Protein AF-A0A3Q3GC36-F1 (afdb_monomer_lite)

Structure (mmCIF, N/CA/C/O backbone):
data_AF-A0A3Q3GC36-F1
#
_entry.id   AF-A0A3Q3GC36-F1
#
loop_
_atom_site.group_PDB
_atom_site.id
_atom_site.type_symbol
_atom_site.label_atom_id
_atom_site.label_alt_id
_atom_site.label_comp_id
_atom_site.label_asym_id
_atom_site.label_entity_id
_atom_site.label_seq_id
_atom_site.pdbx_PDB_ins_code
_atom_site.Cartn_x
_atom_site.Cartn_y
_atom_site.Cartn_z
_atom_site.occupancy
_atom_site.B_iso_or_equiv
_atom_site.auth_seq_id
_atom_site.auth_comp_id
_atom_site.auth_asym_id
_atom_site.auth_atom_id
_atom_site.pdbx_PDB_model_num
ATOM 1 N N . LEU A 1 1 ? -4.308 23.472 -109.837 1.00 37.44 1 LEU A N 1
ATOM 2 C CA . LEU A 1 1 ? -2.863 23.519 -110.136 1.00 37.44 1 LEU A CA 1
ATOM 3 C C . LEU A 1 1 ? -2.136 23.449 -108.800 1.00 37.44 1 LEU A C 1
ATOM 5 O O . LEU A 1 1 ? -2.253 24.377 -108.019 1.00 37.44 1 LEU A O 1
ATOM 9 N N . SER A 1 2 ? -1.700 22.267 -108.377 1.00 37.84 2 SER A N 1
ATOM 10 C CA . SER A 1 2 ? -0.528 21.537 -108.904 1.00 37.84 2 SER A CA 1
ATOM 11 C C . SER A 1 2 ? 0.718 21.948 -108.121 1.00 37.84 2 SER A C 1
ATOM 13 O O . SER A 1 2 ? 1.203 23.057 -108.268 1.00 37.84 2 SER A O 1
ATOM 15 N N . THR A 1 3 ? 1.096 21.167 -107.106 1.00 50.41 3 THR A N 1
ATOM 16 C CA . THR A 1 3 ? 2.108 20.093 -107.223 1.00 50.41 3 THR A CA 1
ATOM 17 C C . THR A 1 3 ? 3.517 20.607 -107.523 1.00 50.41 3 THR A C 1
ATOM 19 O O . THR A 1 3 ? 4.055 20.249 -108.558 1.00 50.41 3 THR A O 1
ATOM 22 N N . THR A 1 4 ? 4.154 21.388 -106.643 1.00 54.38 4 THR A N 1
ATOM 23 C CA . THR A 1 4 ? 5.601 21.683 -106.783 1.00 54.38 4 THR A CA 1
ATOM 24 C C . THR A 1 4 ? 6.293 22.084 -105.469 1.00 54.38 4 THR A C 1
ATOM 26 O O . THR A 1 4 ? 7.070 23.028 -105.465 1.00 54.38 4 THR A O 1
ATOM 29 N N . LEU A 1 5 ? 6.051 21.412 -104.335 1.00 46.94 5 LEU A N 1
ATOM 30 C CA . LEU A 1 5 ? 6.841 21.668 -103.107 1.00 46.94 5 LEU A CA 1
ATOM 31 C C . LEU A 1 5 ? 7.232 20.400 -102.324 1.00 46.94 5 LEU A C 1
ATOM 33 O O . LEU A 1 5 ? 7.547 20.471 -101.144 1.00 46.94 5 LEU A O 1
ATOM 37 N N . SER A 1 6 ? 7.259 19.236 -102.983 1.00 53.94 6 SER A N 1
ATOM 38 C CA . SER A 1 6 ? 7.624 17.963 -102.336 1.00 53.94 6 SER A CA 1
ATOM 39 C C . SER A 1 6 ? 8.530 17.069 -103.196 1.00 53.94 6 SER A C 1
ATOM 41 O O . SER A 1 6 ? 8.431 15.849 -103.126 1.00 53.94 6 SER A O 1
ATOM 43 N N . LEU A 1 7 ? 9.393 17.667 -104.033 1.00 52.09 7 LEU A N 1
ATOM 44 C CA . LEU A 1 7 ? 10.271 16.935 -104.966 1.00 52.09 7 LEU A CA 1
ATOM 45 C C . LEU A 1 7 ? 11.742 17.395 -104.997 1.00 52.09 7 LEU A C 1
ATOM 47 O O . LEU A 1 7 ? 12.520 16.825 -105.747 1.00 52.09 7 LEU A O 1
ATOM 51 N N . THR A 1 8 ? 12.177 18.357 -104.178 1.00 53.78 8 THR A N 1
ATOM 52 C CA . THR A 1 8 ? 13.580 18.837 -104.200 1.00 53.78 8 THR A CA 1
ATOM 53 C C . THR A 1 8 ? 14.428 18.433 -102.992 1.00 53.78 8 THR A C 1
ATOM 55 O O . THR A 1 8 ? 15.612 18.750 -102.961 1.00 53.78 8 THR A O 1
ATOM 58 N N . VAL A 1 9 ? 13.885 17.672 -102.033 1.00 51.09 9 VAL A N 1
ATOM 59 C CA . VAL A 1 9 ? 14.655 17.169 -100.869 1.00 51.09 9 VAL A CA 1
ATOM 60 C C . VAL A 1 9 ? 14.880 15.646 -100.907 1.00 51.09 9 VAL A C 1
ATOM 62 O O . VAL A 1 9 ? 15.775 15.144 -100.239 1.00 51.09 9 VAL A O 1
ATOM 65 N N . PHE A 1 10 ? 14.182 14.907 -101.778 1.00 49.06 10 PHE A N 1
ATOM 66 C CA . PHE A 1 10 ? 14.373 13.456 -101.956 1.00 49.06 10 PHE A CA 1
ATOM 67 C C . PHE A 1 10 ? 15.436 13.067 -103.008 1.00 49.06 10 PHE A C 1
ATOM 69 O O . PHE A 1 10 ? 15.663 11.888 -103.229 1.00 49.06 10 PHE A O 1
ATOM 76 N N . ILE A 1 11 ? 16.146 14.022 -103.626 1.00 55.19 11 ILE A N 1
ATOM 77 C CA . ILE A 1 11 ? 17.138 13.749 -104.697 1.00 55.19 11 ILE A CA 1
ATOM 78 C C . ILE A 1 11 ? 18.593 13.720 -104.161 1.00 55.19 11 ILE A C 1
ATOM 80 O O . ILE A 1 11 ? 19.548 13.747 -104.925 1.00 55.19 11 ILE A O 1
ATOM 84 N N . ASN A 1 12 ? 18.804 13.638 -102.840 1.00 56.22 12 ASN A N 1
ATOM 85 C CA . ASN A 1 12 ? 20.154 13.543 -102.247 1.00 56.22 12 ASN A CA 1
ATOM 86 C C . ASN A 1 12 ? 20.404 12.291 -101.381 1.00 56.22 12 ASN A C 1
ATOM 88 O O . ASN A 1 12 ? 21.451 12.211 -100.744 1.00 56.22 12 ASN A O 1
ATOM 92 N N . LEU A 1 13 ? 19.505 11.295 -101.371 1.00 52.56 13 LEU A N 1
ATOM 93 C CA . LEU A 1 13 ? 19.680 10.078 -100.555 1.00 52.56 13 LEU A CA 1
ATOM 94 C C . LEU A 1 13 ? 19.697 8.743 -101.329 1.00 52.56 13 LEU A C 1
ATOM 96 O O . LEU A 1 13 ? 20.171 7.755 -100.778 1.00 52.56 13 LEU A O 1
ATOM 100 N N . ASP A 1 14 ? 19.293 8.702 -102.604 1.00 56.00 14 ASP A N 1
ATOM 101 C CA . ASP A 1 14 ? 19.251 7.450 -103.391 1.00 56.00 14 ASP A CA 1
ATOM 102 C C . ASP A 1 14 ? 20.527 7.156 -104.212 1.00 56.00 14 ASP A C 1
ATOM 104 O O . ASP A 1 14 ? 20.670 6.077 -104.782 1.00 56.00 14 ASP A O 1
ATOM 108 N N . LEU A 1 15 ? 21.510 8.066 -104.238 1.00 53.69 15 LEU A N 1
ATOM 109 C CA . LEU A 1 15 ? 22.805 7.863 -104.922 1.00 53.69 15 LEU A CA 1
ATOM 110 C C . LEU A 1 15 ? 23.940 7.384 -103.996 1.00 53.69 15 LEU A C 1
ATOM 112 O O . LEU A 1 15 ? 24.986 6.960 -104.483 1.00 53.69 15 LEU A O 1
ATOM 116 N N . VAL A 1 16 ? 23.742 7.393 -102.673 1.00 56.47 16 VAL A N 1
ATOM 117 C CA . VAL A 1 16 ? 24.742 6.907 -101.697 1.00 56.47 16 VAL A CA 1
ATOM 118 C C . VAL A 1 16 ? 24.510 5.433 -101.324 1.00 56.47 16 VAL A C 1
ATOM 120 O O . VAL A 1 16 ? 25.456 4.723 -100.992 1.00 56.47 16 VAL A O 1
ATOM 123 N N . LEU A 1 17 ? 23.281 4.924 -101.464 1.00 54.34 17 LEU A N 1
ATOM 124 C CA . LEU A 1 17 ? 22.935 3.532 -101.138 1.00 54.34 17 LEU A CA 1
ATOM 125 C C . LEU A 1 17 ? 23.269 2.517 -102.250 1.00 54.34 17 LEU A C 1
ATOM 127 O O . LEU A 1 17 ? 23.429 1.334 -101.959 1.00 54.34 17 LEU A O 1
ATOM 131 N N . ILE A 1 18 ? 23.475 2.947 -103.501 1.00 54.19 18 ILE A N 1
ATOM 132 C CA . ILE A 1 18 ? 23.837 2.038 -104.611 1.00 54.19 18 ILE A CA 1
ATOM 133 C C . ILE A 1 18 ? 25.363 1.780 -104.677 1.00 54.19 18 ILE A C 1
ATOM 135 O O . ILE A 1 18 ? 25.789 0.743 -105.181 1.00 54.19 18 ILE A O 1
ATOM 139 N N . SER A 1 19 ? 26.195 2.626 -104.054 1.00 51.12 19 SER A N 1
ATOM 140 C CA . SER A 1 19 ? 27.659 2.427 -103.971 1.00 51.12 19 SER A CA 1
ATOM 141 C C . SER A 1 19 ? 28.132 1.574 -102.779 1.00 51.12 19 SER A C 1
ATOM 143 O O . SER A 1 19 ? 29.310 1.237 -102.710 1.00 51.12 19 SER A O 1
ATOM 145 N N . LEU A 1 20 ? 27.245 1.180 -101.854 1.00 51.50 20 LEU A N 1
ATOM 146 C CA . LEU A 1 20 ? 27.588 0.321 -100.700 1.00 51.50 20 LEU A CA 1
ATOM 147 C C . LEU A 1 20 ? 27.026 -1.112 -100.800 1.00 51.50 20 LEU A C 1
ATOM 149 O O . LEU A 1 20 ? 27.507 -2.017 -100.114 1.00 51.50 20 LEU A O 1
ATOM 153 N N . HIS A 1 21 ? 26.079 -1.367 -101.708 1.00 47.22 21 HIS A N 1
ATOM 154 C CA . HIS A 1 21 ? 25.540 -2.712 -101.953 1.00 47.22 21 HIS A CA 1
ATOM 155 C C . HIS A 1 21 ? 26.233 -3.492 -103.085 1.00 47.22 21 HIS A C 1
ATOM 157 O O . HIS A 1 21 ? 25.957 -4.676 -103.250 1.00 47.22 21 HIS A O 1
ATOM 163 N N . LEU A 1 22 ? 27.199 -2.894 -103.798 1.00 51.00 22 LEU A N 1
ATOM 164 C CA . LEU A 1 22 ? 28.100 -3.629 -104.703 1.00 51.00 22 LEU A CA 1
ATOM 165 C C . LEU A 1 22 ? 29.447 -4.036 -104.072 1.00 51.00 22 LEU A C 1
ATOM 167 O O . LEU A 1 22 ? 30.222 -4.735 -104.720 1.00 51.00 22 LEU A O 1
ATOM 171 N N . TRP A 1 23 ? 29.713 -3.690 -102.804 1.00 46.44 23 TRP A N 1
ATOM 172 C CA . TRP A 1 23 ? 30.890 -4.188 -102.064 1.00 46.44 23 TRP A CA 1
ATOM 173 C C . TRP A 1 23 ? 30.565 -5.255 -101.004 1.00 46.44 23 TRP A C 1
ATOM 175 O O . TRP A 1 23 ? 31.468 -5.855 -100.430 1.00 46.44 23 TRP A O 1
ATOM 185 N N . SER A 1 24 ? 29.283 -5.558 -100.784 1.00 49.59 24 SER A N 1
ATOM 186 C CA . SER A 1 24 ? 28.791 -6.544 -99.806 1.00 49.59 24 SER A CA 1
ATOM 187 C C . SER A 1 24 ? 28.421 -7.900 -100.433 1.00 49.59 24 SER A C 1
ATOM 189 O O . SER A 1 24 ? 27.611 -8.641 -99.885 1.00 49.59 24 SER A O 1
ATOM 191 N N . GLY A 1 25 ? 29.021 -8.241 -101.580 1.00 54.34 25 GLY A N 1
ATOM 192 C CA . GLY A 1 25 ? 28.687 -9.450 -102.345 1.00 54.34 25 GLY A CA 1
ATOM 193 C C . GLY A 1 25 ? 29.844 -10.384 -102.710 1.00 54.34 25 GLY A C 1
ATOM 194 O O . GLY A 1 25 ? 29.579 -11.388 -103.361 1.00 54.34 25 GLY A O 1
ATOM 195 N N . LEU A 1 26 ? 31.103 -10.105 -102.331 1.00 53.12 26 LEU A N 1
ATOM 196 C CA . LEU A 1 26 ? 32.244 -10.905 -102.821 1.00 53.12 26 LEU A CA 1
ATOM 197 C C . LEU A 1 26 ? 33.299 -11.354 -101.796 1.00 53.12 26 LEU A C 1
ATOM 199 O O . LEU A 1 26 ? 34.247 -12.012 -102.205 1.00 53.12 26 LEU A O 1
ATOM 203 N N . TRP A 1 27 ? 33.150 -11.086 -100.493 1.00 39.22 27 TRP A N 1
ATOM 204 C CA . TRP A 1 27 ? 34.067 -11.597 -99.448 1.00 39.22 27 TRP A CA 1
ATOM 205 C C . TRP A 1 27 ? 33.382 -12.569 -98.470 1.00 39.22 27 TRP A C 1
ATOM 207 O O . TRP A 1 27 ? 33.716 -12.640 -97.292 1.00 39.22 27 TRP A O 1
ATOM 217 N N . SER A 1 28 ? 32.424 -13.357 -98.967 1.00 49.78 28 SER A N 1
ATOM 218 C CA . SER A 1 28 ? 31.996 -14.598 -98.311 1.00 49.78 28 SER A CA 1
ATOM 219 C C . SER A 1 28 ? 32.792 -15.764 -98.898 1.00 49.78 28 SER A C 1
ATOM 221 O O . SER A 1 28 ? 32.383 -16.345 -99.898 1.00 49.78 28 SER A O 1
ATOM 223 N N . ALA A 1 29 ? 33.969 -16.023 -98.319 1.00 49.94 29 ALA A N 1
ATOM 224 C CA . ALA A 1 29 ? 34.687 -17.307 -98.248 1.00 49.94 29 ALA A CA 1
ATOM 225 C C . ALA A 1 29 ? 36.196 -17.046 -98.118 1.00 49.94 29 ALA A C 1
ATOM 227 O O . ALA A 1 29 ? 36.764 -16.347 -98.954 1.00 49.94 29 ALA A O 1
ATOM 228 N N . ARG A 1 30 ? 36.842 -17.714 -97.147 1.00 51.91 30 ARG A N 1
ATOM 229 C CA . ARG A 1 30 ? 38.231 -17.541 -96.650 1.00 51.91 30 ARG A CA 1
ATOM 230 C C . ARG A 1 30 ? 38.264 -16.421 -95.602 1.00 51.91 30 ARG A C 1
ATOM 232 O O . ARG A 1 30 ? 38.287 -15.257 -95.951 1.00 51.91 30 ARG A O 1
ATOM 239 N N . VAL A 1 31 ? 38.144 -16.688 -94.304 1.00 45.44 31 VAL A N 1
ATOM 240 C CA . VAL A 1 31 ? 39.065 -17.486 -93.486 1.00 45.44 31 VAL A CA 1
ATOM 241 C C . VAL A 1 31 ? 38.271 -18.136 -92.345 1.00 45.44 31 VAL A C 1
ATOM 243 O O . VAL A 1 31 ? 37.857 -17.469 -91.406 1.00 45.44 31 VAL A O 1
ATOM 246 N N . ALA A 1 32 ? 38.041 -19.444 -92.436 1.00 49.69 32 ALA A N 1
ATOM 247 C CA . ALA A 1 32 ? 37.621 -20.275 -91.314 1.00 49.69 32 ALA A CA 1
ATOM 248 C C . ALA A 1 32 ? 38.736 -21.297 -91.085 1.00 49.69 32 ALA A C 1
ATOM 250 O O . ALA A 1 32 ? 38.696 -22.370 -91.677 1.00 49.69 32 ALA A O 1
ATOM 251 N N . ALA A 1 33 ? 39.769 -20.904 -90.336 1.00 54.06 33 ALA A N 1
ATOM 252 C CA . ALA A 1 33 ? 40.739 -21.781 -89.673 1.00 54.06 33 ALA A CA 1
ATOM 253 C C . ALA A 1 33 ? 41.852 -20.925 -89.049 1.00 54.06 33 ALA A C 1
ATOM 255 O O . ALA A 1 33 ? 42.842 -20.640 -89.705 1.00 54.06 33 ALA A O 1
ATOM 256 N N . GLU A 1 34 ? 41.676 -20.531 -87.792 1.00 45.19 34 GLU A N 1
ATOM 257 C CA . GLU A 1 34 ? 42.763 -20.315 -86.822 1.00 45.19 34 GLU A CA 1
ATOM 258 C C . GLU A 1 34 ? 42.088 -20.268 -85.446 1.00 45.19 34 GLU A C 1
ATOM 260 O O . GLU A 1 34 ? 41.417 -19.316 -85.072 1.00 45.19 34 GLU A O 1
ATOM 265 N N . TYR A 1 35 ? 41.852 -21.453 -84.888 1.00 43.06 35 TYR A N 1
ATOM 266 C CA . TYR A 1 35 ? 42.665 -21.998 -83.800 1.00 43.06 35 TYR A CA 1
ATOM 267 C C . TYR A 1 35 ? 42.575 -21.142 -82.530 1.00 43.06 35 TYR A C 1
ATOM 269 O O . TYR A 1 35 ? 43.401 -20.290 -82.222 1.00 43.06 35 TYR A O 1
ATOM 277 N N . SER A 1 36 ? 41.506 -21.443 -81.797 1.00 53.25 36 SER A N 1
ATOM 278 C CA . SER A 1 36 ? 41.414 -21.427 -80.344 1.00 53.25 36 SER A CA 1
ATOM 279 C C . SER A 1 36 ? 42.754 -21.717 -79.655 1.00 53.25 36 SER A C 1
ATOM 281 O O . SER A 1 36 ? 43.144 -22.874 -79.599 1.00 53.25 36 SER A O 1
ATOM 283 N N . THR A 1 37 ? 43.378 -20.699 -79.059 1.00 52.16 37 THR A N 1
ATOM 284 C CA . THR A 1 37 ? 44.093 -20.781 -77.768 1.00 52.16 37 THR A CA 1
ATOM 285 C C . THR A 1 37 ? 44.376 -19.372 -77.246 1.00 52.16 37 THR A C 1
ATOM 287 O O . THR A 1 37 ? 45.490 -18.869 -77.353 1.00 52.16 37 THR A O 1
ATOM 290 N N . LEU A 1 38 ? 43.379 -18.736 -76.647 1.00 49.38 38 LEU A N 1
ATOM 291 C CA . LEU A 1 38 ? 43.616 -17.808 -75.546 1.00 49.38 38 LEU A CA 1
ATOM 292 C C . LEU A 1 38 ? 42.602 -18.208 -74.484 1.00 49.38 38 LEU A C 1
ATOM 294 O O . LEU A 1 38 ? 41.417 -17.925 -74.612 1.00 49.38 38 LEU A O 1
ATOM 298 N N . SER A 1 39 ? 43.073 -18.975 -73.503 1.00 52.31 39 SER A N 1
ATOM 299 C CA . SER A 1 39 ? 42.363 -19.181 -72.249 1.00 52.31 39 SER A CA 1
ATOM 300 C C . SER A 1 39 ? 42.012 -17.803 -71.705 1.00 52.31 39 SER A C 1
ATOM 302 O O . SER A 1 39 ? 42.918 -17.043 -71.345 1.00 52.31 39 SER A O 1
ATOM 304 N N . GLU A 1 40 ? 40.723 -17.466 -71.703 1.00 54.69 40 GLU A N 1
ATOM 305 C CA . GLU A 1 40 ? 40.226 -16.365 -70.891 1.00 54.69 40 GLU A CA 1
ATOM 306 C C . GLU A 1 40 ? 40.786 -16.593 -69.482 1.00 54.69 40 GLU A C 1
ATOM 308 O O . GLU A 1 40 ? 40.658 -17.706 -68.962 1.00 54.69 40 GLU A O 1
ATOM 313 N N . PRO A 1 41 ? 41.500 -15.629 -68.874 1.00 57.34 41 PRO A N 1
ATOM 314 C CA . PRO A 1 41 ? 41.736 -15.740 -67.451 1.00 57.34 41 PRO A CA 1
ATOM 315 C C . PRO A 1 41 ? 40.341 -15.749 -66.842 1.00 57.34 41 PRO A C 1
ATOM 317 O O . PRO A 1 41 ? 39.576 -14.820 -67.105 1.00 57.34 41 PRO A O 1
ATOM 320 N N . ASP A 1 42 ? 39.999 -16.812 -66.116 1.00 53.94 42 ASP A N 1
ATOM 321 C CA . ASP A 1 42 ? 38.786 -16.886 -65.316 1.00 53.94 42 ASP A CA 1
ATOM 322 C C . ASP A 1 42 ? 38.714 -15.598 -64.489 1.00 53.94 42 ASP A C 1
ATOM 324 O O . ASP A 1 42 ? 39.380 -15.446 -63.463 1.00 53.94 42 ASP A O 1
ATOM 328 N N . TYR A 1 43 ? 37.966 -14.610 -64.986 1.00 56.50 43 TYR A N 1
ATOM 329 C CA . TYR A 1 43 ? 37.637 -13.414 -64.238 1.00 56.50 43 TYR A CA 1
ATOM 330 C C . TYR A 1 43 ? 36.566 -13.875 -63.271 1.00 56.50 43 TYR A C 1
ATOM 332 O O . TYR A 1 43 ? 35.364 -13.744 -63.506 1.00 56.50 43 TYR A O 1
ATOM 340 N N . GLU A 1 44 ? 37.036 -14.529 -62.215 1.00 63.09 44 GLU A N 1
ATOM 341 C CA . GLU A 1 44 ? 36.264 -14.859 -61.044 1.00 63.09 44 GLU A CA 1
ATOM 342 C C . GLU A 1 44 ? 35.737 -13.521 -60.528 1.00 63.09 44 GLU A C 1
ATOM 344 O O . GLU A 1 44 ? 36.454 -12.735 -59.900 1.00 63.09 44 GLU A O 1
ATOM 349 N N . PHE A 1 45 ? 34.492 -13.210 -60.903 1.00 57.75 45 PHE A N 1
ATOM 350 C CA . PHE A 1 45 ? 33.707 -12.160 -60.282 1.00 57.75 45 PHE A CA 1
ATOM 351 C C . PHE A 1 45 ? 33.667 -12.532 -58.811 1.00 57.75 45 PHE A C 1
ATOM 353 O O . PHE A 1 45 ? 32.846 -13.336 -58.379 1.00 57.75 45 PHE A O 1
ATOM 360 N N . SER A 1 46 ? 34.620 -12.001 -58.052 1.00 60.19 46 SER A N 1
ATOM 361 C CA . SER A 1 46 ? 34.665 -12.186 -56.617 1.00 60.19 46 SER A CA 1
ATOM 362 C C . SER A 1 46 ? 33.308 -11.718 -56.125 1.00 60.19 46 SER A C 1
ATOM 364 O O . SER A 1 46 ? 32.900 -10.603 -56.452 1.00 60.19 46 SER A O 1
ATOM 366 N N . ASP A 1 47 ? 32.591 -12.591 -55.419 1.00 59.03 47 ASP A N 1
ATOM 367 C CA . ASP A 1 47 ? 31.271 -12.319 -54.868 1.00 59.03 47 ASP A CA 1
ATOM 368 C C . ASP A 1 47 ? 31.300 -11.002 -54.069 1.00 59.03 47 ASP A C 1
ATOM 370 O O . ASP A 1 47 ? 31.541 -10.966 -52.863 1.00 59.03 47 ASP A O 1
ATOM 374 N N . TYR A 1 48 ? 31.025 -9.878 -54.740 1.00 54.72 48 TYR A N 1
ATOM 375 C CA . TYR A 1 48 ? 30.775 -8.575 -54.113 1.00 54.72 48 TYR A CA 1
ATOM 376 C C . TYR A 1 48 ? 29.472 -8.614 -53.297 1.00 54.72 48 TYR A C 1
ATOM 378 O O . TYR A 1 48 ? 29.145 -7.693 -52.547 1.00 54.72 48 TYR A O 1
ATOM 386 N N . ARG A 1 49 ? 28.728 -9.718 -53.409 1.00 60.94 49 ARG A N 1
ATOM 387 C CA . ARG A 1 49 ? 27.569 -10.071 -52.609 1.00 60.94 49 ARG A CA 1
ATOM 388 C C . ARG A 1 49 ? 28.025 -10.610 -51.246 1.00 60.94 49 ARG A C 1
ATOM 390 O O . ARG A 1 49 ? 28.108 -11.813 -51.046 1.00 60.94 49 ARG A O 1
ATOM 397 N N . GLY A 1 50 ? 28.236 -9.713 -50.278 1.00 64.19 50 GLY A N 1
ATOM 398 C CA . GLY A 1 50 ? 28.007 -10.072 -48.868 1.00 64.19 50 GLY A CA 1
ATOM 399 C C . GLY A 1 50 ? 29.151 -9.911 -47.866 1.00 64.19 50 GLY A C 1
ATOM 400 O O . GLY A 1 50 ? 29.106 -10.550 -46.823 1.00 64.19 50 GLY A O 1
ATOM 401 N N . LYS A 1 51 ? 30.140 -9.041 -48.100 1.00 75.62 51 LYS A N 1
ATOM 402 C CA . LYS A 1 51 ? 31.196 -8.744 -47.103 1.00 75.62 51 LYS A CA 1
ATOM 403 C C . LYS A 1 51 ? 30.888 -7.535 -46.213 1.00 75.62 51 LYS A C 1
ATOM 405 O O . LYS A 1 51 ? 31.778 -6.774 -45.850 1.00 75.62 51 LYS A O 1
ATOM 410 N N . TRP A 1 52 ? 29.618 -7.330 -45.903 1.00 85.06 52 TRP A N 1
ATOM 411 C CA . TRP A 1 52 ? 29.133 -6.157 -45.188 1.00 85.06 52 TRP A CA 1
ATOM 412 C C . TRP A 1 52 ? 27.799 -6.468 -44.516 1.00 85.06 52 TRP A C 1
ATOM 414 O O . TRP A 1 52 ? 27.043 -7.329 -44.974 1.00 85.06 52 TRP A O 1
ATOM 424 N N . CYS A 1 53 ? 27.518 -5.777 -43.421 1.00 91.25 53 CYS A N 1
ATOM 425 C CA . CYS A 1 53 ? 26.241 -5.869 -42.730 1.00 91.25 53 CYS A CA 1
ATOM 426 C C . CYS A 1 53 ? 25.436 -4.600 -42.997 1.00 91.25 53 CYS A C 1
ATOM 428 O O . CYS A 1 53 ? 26.005 -3.564 -43.329 1.00 91.25 53 CYS A O 1
ATOM 430 N N . MET A 1 54 ? 24.116 -4.680 -42.866 1.00 92.31 54 MET A N 1
ATOM 431 C CA . MET A 1 54 ? 23.226 -3.539 -43.058 1.00 92.31 54 MET A CA 1
ATOM 432 C C . MET A 1 54 ? 22.307 -3.384 -41.842 1.00 92.31 54 MET A C 1
ATOM 434 O O . MET A 1 54 ? 21.916 -4.394 -41.245 1.00 92.31 54 MET A O 1
ATOM 438 N N . ASP A 1 55 ? 22.014 -2.146 -41.439 1.00 90.62 55 ASP A N 1
ATOM 439 C CA . ASP A 1 55 ? 21.030 -1.843 -40.388 1.00 90.62 55 ASP A CA 1
ATOM 440 C C . ASP A 1 55 ? 19.608 -1.637 -40.950 1.00 90.62 55 ASP A C 1
ATOM 442 O O . ASP A 1 55 ? 19.370 -1.746 -42.155 1.00 90.62 55 ASP A O 1
ATOM 446 N N . ASP A 1 56 ? 18.642 -1.361 -40.071 1.00 92.38 56 ASP A N 1
ATOM 447 C CA . ASP A 1 56 ? 17.242 -1.107 -40.433 1.00 92.38 56 ASP A CA 1
ATOM 448 C C . ASP A 1 56 ? 17.018 0.182 -41.242 1.00 92.38 56 ASP A C 1
ATOM 450 O O . ASP A 1 56 ? 15.981 0.321 -41.895 1.00 92.38 56 ASP A O 1
ATOM 454 N N . HIS A 1 57 ? 17.986 1.099 -41.252 1.00 92.75 57 HIS A N 1
ATOM 455 C CA . HIS A 1 57 ? 17.965 2.318 -42.058 1.00 92.75 57 HIS A CA 1
ATOM 456 C C . HIS A 1 57 ? 18.694 2.160 -43.403 1.00 92.75 57 HIS A C 1
ATOM 458 O O . HIS A 1 57 ? 18.719 3.102 -44.196 1.00 92.75 57 HIS A O 1
ATOM 464 N N . GLY A 1 58 ? 19.271 0.986 -43.681 1.00 90.12 58 GLY A N 1
ATOM 465 C CA . GLY A 1 58 ? 20.030 0.717 -44.901 1.00 90.12 58 GLY A CA 1
ATOM 466 C C . GLY A 1 58 ? 21.487 1.186 -44.849 1.00 90.12 58 GLY A C 1
ATOM 467 O O . GLY A 1 58 ? 22.160 1.202 -45.882 1.00 90.12 58 GLY A O 1
ATOM 468 N N . PHE A 1 59 ? 21.990 1.577 -43.676 1.00 92.69 59 PHE A N 1
ATOM 469 C CA . PHE A 1 59 ? 23.392 1.929 -43.493 1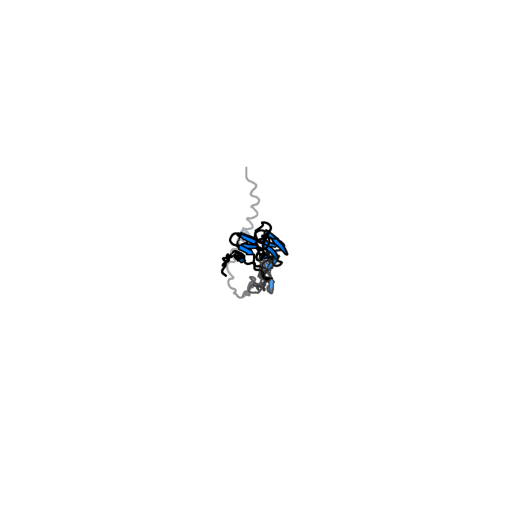.00 92.69 59 PHE A CA 1
ATOM 470 C C . PHE A 1 59 ? 24.263 0.681 -43.586 1.00 92.69 59 PHE A C 1
ATOM 472 O O . PHE A 1 59 ? 23.881 -0.392 -43.128 1.00 92.69 59 PHE A O 1
ATOM 479 N N . VAL A 1 60 ? 25.441 0.839 -44.178 1.00 92.50 60 VAL A N 1
ATOM 480 C CA . VAL A 1 60 ? 26.390 -0.235 -44.461 1.00 92.50 60 VAL A CA 1
ATOM 481 C C . VAL A 1 60 ? 27.486 -0.258 -43.400 1.00 92.50 60 VAL A C 1
ATOM 483 O O . VAL A 1 60 ? 28.120 0.761 -43.142 1.00 92.50 60 VAL A O 1
ATOM 486 N N . ILE A 1 61 ? 27.744 -1.437 -42.840 1.00 94.25 61 ILE A N 1
ATOM 487 C CA . ILE A 1 61 ? 28.701 -1.681 -41.760 1.00 94.25 61 ILE A CA 1
ATOM 488 C C . ILE A 1 61 ? 29.805 -2.613 -42.256 1.00 94.25 61 ILE A C 1
ATOM 490 O O . ILE A 1 61 ? 29.525 -3.677 -42.825 1.00 94.25 61 ILE A O 1
ATOM 494 N N . ASN A 1 62 ? 31.059 -2.229 -42.015 1.00 93.44 62 ASN A N 1
ATOM 495 C CA . ASN A 1 62 ? 32.216 -3.012 -42.441 1.00 93.44 62 ASN A CA 1
ATOM 496 C C . ASN A 1 62 ? 32.461 -4.208 -41.514 1.00 93.44 62 ASN A C 1
ATOM 498 O O . ASN A 1 62 ? 32.113 -4.207 -40.331 1.00 93.44 62 ASN A O 1
ATOM 502 N N . ILE A 1 63 ? 33.116 -5.243 -42.043 1.00 92.12 63 ILE A N 1
ATOM 503 C CA . ILE A 1 63 ? 33.530 -6.403 -41.246 1.00 92.12 63 ILE A CA 1
ATOM 504 C C . ILE A 1 63 ? 34.459 -5.955 -40.108 1.00 92.12 63 ILE A C 1
ATOM 506 O O . ILE A 1 63 ? 35.407 -5.204 -40.318 1.00 92.12 63 ILE A O 1
ATOM 510 N N . GLY A 1 64 ? 34.200 -6.464 -38.905 1.00 91.00 64 GLY A N 1
ATOM 511 C CA . GLY A 1 64 ? 34.922 -6.138 -37.676 1.00 91.00 64 GLY A CA 1
ATOM 512 C C . GLY A 1 64 ? 34.288 -5.006 -36.864 1.00 91.00 64 GLY A C 1
ATOM 513 O O . GLY A 1 64 ? 34.600 -4.874 -35.681 1.00 91.00 64 GLY A O 1
ATOM 514 N N . GLU A 1 65 ? 33.369 -4.230 -37.443 1.00 94.25 65 GLU A N 1
ATOM 515 C CA . GLU A 1 65 ? 32.691 -3.142 -36.736 1.00 94.25 65 GLU A CA 1
ATOM 516 C C . GLU A 1 65 ? 31.558 -3.660 -35.840 1.00 94.25 65 GLU A C 1
ATOM 518 O O . GLU A 1 65 ? 30.866 -4.635 -36.156 1.00 94.25 65 GLU A O 1
ATOM 523 N N . VAL A 1 66 ? 31.364 -2.978 -34.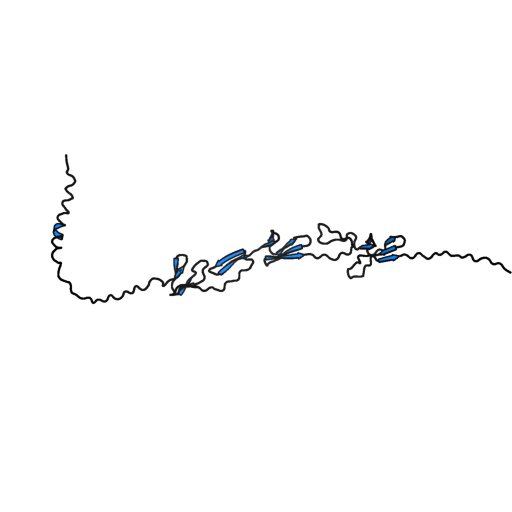707 1.00 94.12 66 VAL A N 1
ATOM 524 C CA . VAL A 1 66 ? 30.230 -3.202 -33.806 1.00 94.12 66 VAL A CA 1
ATOM 525 C C . VAL A 1 66 ? 29.162 -2.160 -34.092 1.00 94.12 66 VAL A C 1
ATOM 527 O O . VAL A 1 66 ? 29.431 -0.962 -34.037 1.00 94.12 66 VAL A O 1
ATOM 530 N N . TYR A 1 67 ? 27.942 -2.616 -34.343 1.00 93.44 67 TYR A N 1
ATOM 531 C CA . TYR A 1 67 ? 26.815 -1.757 -34.676 1.00 93.44 67 TYR A CA 1
ATOM 532 C C . TYR A 1 67 ? 25.528 -2.217 -33.989 1.00 93.44 67 TYR A C 1
ATOM 534 O O . TYR A 1 67 ? 25.448 -3.319 -33.440 1.00 93.44 67 TYR A O 1
ATOM 542 N N . TYR A 1 68 ? 24.514 -1.354 -34.010 1.00 93.44 68 TYR A N 1
ATOM 543 C CA . TYR A 1 68 ? 23.175 -1.663 -33.521 1.00 93.44 68 TYR A CA 1
ATOM 544 C C . TYR A 1 68 ? 22.233 -1.736 -34.722 1.00 93.44 68 TYR A C 1
ATOM 546 O O . TYR A 1 68 ? 21.984 -0.702 -35.334 1.00 93.44 68 TYR A O 1
ATOM 554 N N . PRO A 1 69 ? 21.690 -2.916 -35.065 1.00 92.06 69 PRO A N 1
ATOM 555 C CA . PRO A 1 69 ? 20.894 -3.089 -36.279 1.00 92.06 69 PRO A CA 1
ATOM 556 C C . PRO A 1 69 ? 19.533 -2.388 -36.218 1.00 92.06 69 PRO A C 1
ATOM 558 O O . PRO A 1 69 ? 18.869 -2.279 -37.236 1.00 92.06 69 PRO A O 1
ATOM 561 N N . SER A 1 70 ? 19.095 -1.972 -35.027 1.00 90.50 70 SER A N 1
ATOM 562 C CA . SER A 1 70 ? 17.891 -1.172 -34.818 1.00 90.50 70 SER A CA 1
ATOM 563 C C . SER A 1 70 ? 17.970 -0.448 -33.475 1.00 90.50 70 SER A C 1
ATOM 565 O O . SER A 1 70 ? 18.769 -0.813 -32.605 1.00 90.50 70 SER A O 1
ATOM 567 N N . ARG A 1 71 ? 17.072 0.514 -33.232 1.00 87.19 71 ARG A N 1
ATOM 568 C CA . ARG A 1 71 ? 16.909 1.196 -31.929 1.00 87.19 71 ARG A CA 1
ATOM 569 C C . ARG A 1 71 ? 16.724 0.238 -30.748 1.00 87.19 71 ARG A C 1
ATOM 571 O O . ARG A 1 71 ? 17.104 0.580 -29.629 1.00 87.19 71 ARG A O 1
ATOM 578 N N . MET A 1 72 ? 16.135 -0.932 -31.001 1.00 89.69 72 MET A N 1
ATOM 579 C CA . MET A 1 72 ? 15.920 -2.004 -30.019 1.00 89.69 72 MET A CA 1
ATOM 580 C C . MET A 1 72 ? 16.852 -3.213 -30.231 1.00 89.69 72 MET A C 1
ATOM 582 O O . MET A 1 72 ? 16.720 -4.229 -29.550 1.00 89.69 72 MET A O 1
ATOM 586 N N . GLY A 1 73 ? 17.785 -3.127 -31.182 1.00 91.81 73 GLY A N 1
ATOM 587 C CA . GLY A 1 73 ? 18.711 -4.202 -31.534 1.00 91.81 73 GLY A CA 1
ATOM 588 C C . GLY A 1 73 ? 19.846 -4.352 -30.522 1.00 91.81 73 GLY A C 1
ATOM 589 O O . GLY A 1 73 ? 20.255 -3.386 -29.883 1.00 91.81 73 GLY A O 1
ATOM 590 N N . CYS A 1 74 ? 20.359 -5.573 -30.355 1.00 93.56 74 CYS A N 1
ATOM 591 C CA . CYS A 1 74 ? 21.560 -5.807 -29.548 1.00 93.56 74 CYS A CA 1
ATOM 592 C C . CYS A 1 74 ? 22.815 -5.335 -30.287 1.00 93.56 74 CYS A C 1
ATOM 594 O O . CYS A 1 74 ? 22.775 -5.223 -31.510 1.00 93.56 74 CYS A O 1
ATOM 596 N N . PRO A 1 75 ? 23.928 -5.076 -29.577 1.00 94.31 75 PRO A N 1
ATOM 597 C CA . PRO A 1 75 ? 25.196 -4.837 -30.248 1.00 94.31 75 PRO A CA 1
ATOM 598 C C . PRO A 1 75 ? 25.594 -6.093 -31.030 1.00 94.31 75 PRO A C 1
ATOM 600 O O . PRO A 1 75 ? 25.620 -7.203 -30.483 1.00 94.31 75 PRO A O 1
ATOM 603 N N . CYS A 1 76 ? 25.885 -5.909 -32.310 1.00 94.38 76 CYS A N 1
ATOM 604 C CA . CYS A 1 76 ? 26.305 -6.968 -33.211 1.00 94.38 76 CYS A CA 1
ATOM 605 C C . CYS A 1 76 ? 27.659 -6.624 -33.810 1.00 94.38 76 CYS A C 1
ATOM 607 O O . CYS A 1 76 ? 27.892 -5.482 -34.195 1.00 94.38 76 CYS A O 1
ATOM 609 N N . THR A 1 77 ? 28.536 -7.615 -33.916 1.00 95.50 77 THR A N 1
ATOM 610 C CA . THR A 1 77 ? 29.784 -7.495 -34.669 1.00 95.50 77 THR A CA 1
ATOM 611 C C . THR A 1 77 ? 29.543 -8.002 -36.080 1.00 95.50 77 THR A C 1
ATOM 613 O O . THR A 1 77 ? 29.074 -9.130 -36.254 1.00 95.50 77 THR A O 1
ATOM 616 N N . CYS A 1 78 ? 29.855 -7.199 -37.093 1.00 94.75 78 CYS A N 1
ATOM 617 C CA . CYS A 1 78 ? 29.763 -7.666 -38.468 1.00 94.75 78 CYS A CA 1
ATOM 618 C C . CYS A 1 78 ? 30.909 -8.636 -38.773 1.00 94.75 78 CYS A C 1
ATOM 620 O O . CYS A 1 78 ? 32.080 -8.282 -38.652 1.00 94.75 78 CYS A O 1
ATOM 622 N N . THR A 1 79 ? 30.589 -9.869 -39.160 1.00 92.38 79 THR A N 1
ATOM 623 C CA . THR A 1 79 ? 31.579 -10.872 -39.570 1.00 92.38 79 THR A CA 1
ATOM 624 C C . THR A 1 79 ? 31.410 -11.214 -41.044 1.00 92.38 79 THR A C 1
ATOM 626 O O . THR A 1 79 ? 30.392 -10.891 -41.652 1.00 92.38 79 THR A O 1
ATOM 629 N N . VAL A 1 80 ? 32.381 -11.928 -41.613 1.00 89.06 80 VAL A N 1
ATOM 630 C CA . VAL A 1 80 ? 32.294 -12.454 -42.988 1.00 89.06 80 VAL A CA 1
ATOM 631 C C . VAL A 1 80 ? 31.071 -13.349 -43.224 1.00 89.06 80 VAL A C 1
ATOM 633 O O . VAL A 1 80 ? 30.617 -13.461 -44.353 1.00 89.06 80 VAL A O 1
ATOM 636 N N . ASN A 1 81 ? 30.523 -13.955 -42.164 1.00 88.62 81 ASN A N 1
ATOM 637 C CA . ASN A 1 81 ? 29.353 -14.835 -42.221 1.00 88.62 81 ASN A CA 1
ATOM 638 C C . ASN A 1 81 ? 28.042 -14.106 -41.861 1.00 88.62 81 ASN A C 1
ATOM 640 O O . ASN A 1 81 ? 26.996 -14.744 -41.762 1.00 88.62 81 ASN A O 1
ATOM 644 N N . GLY A 1 82 ? 28.095 -12.790 -41.623 1.00 88.38 82 GLY A N 1
ATOM 645 C CA . GLY A 1 82 ? 26.963 -11.971 -41.187 1.00 88.38 82 GLY A CA 1
ATOM 646 C C . GLY A 1 82 ? 27.109 -11.406 -39.765 1.00 88.38 82 GLY A C 1
ATOM 647 O O . GLY A 1 82 ? 28.170 -11.526 -39.138 1.00 88.38 82 GLY A O 1
ATOM 648 N N . PRO A 1 83 ? 26.063 -10.746 -39.239 1.00 92.81 83 PRO A N 1
ATOM 649 C CA . PRO A 1 83 ? 26.111 -10.101 -37.933 1.00 92.81 83 PRO A CA 1
ATOM 650 C C . PRO A 1 83 ? 26.029 -11.113 -36.788 1.00 92.81 83 PRO A C 1
ATOM 652 O O . PRO A 1 83 ? 25.085 -11.894 -36.684 1.00 92.81 83 PRO A O 1
ATOM 655 N N . VAL A 1 84 ? 26.996 -11.053 -35.875 1.00 94.62 84 VAL A N 1
ATOM 656 C CA . VAL A 1 84 ? 27.012 -11.849 -34.644 1.00 94.62 84 VAL A CA 1
ATOM 657 C C . VAL A 1 84 ? 26.605 -10.955 -33.482 1.00 94.62 84 VAL A C 1
ATOM 659 O O . VAL A 1 84 ? 27.376 -10.111 -33.027 1.00 94.62 84 VAL A O 1
ATOM 662 N N . CYS A 1 85 ? 25.372 -11.124 -33.012 1.00 94.19 85 CYS A N 1
ATOM 663 C CA . CYS A 1 85 ? 24.795 -10.307 -31.950 1.00 94.19 85 CYS A CA 1
ATOM 664 C C . CYS A 1 85 ? 24.987 -10.952 -30.582 1.00 94.19 85 CYS A C 1
ATOM 666 O O . CYS A 1 85 ? 24.632 -12.114 -30.373 1.00 94.19 85 CYS A O 1
ATOM 668 N N . VAL A 1 86 ? 25.481 -10.175 -29.621 1.00 92.19 86 VAL A N 1
ATOM 669 C CA . VAL A 1 86 ? 25.625 -10.628 -28.236 1.00 92.19 86 VAL A CA 1
ATOM 670 C C . VAL A 1 86 ? 24.656 -9.845 -27.371 1.00 92.19 86 VAL A C 1
ATOM 672 O O . VAL A 1 86 ? 24.668 -8.616 -27.355 1.00 92.19 86 VAL A O 1
ATOM 675 N N . ARG A 1 87 ? 23.808 -10.554 -26.621 1.00 91.50 87 ARG A N 1
ATOM 676 C CA . ARG A 1 87 ? 22.923 -9.915 -25.648 1.00 91.50 87 ARG A CA 1
ATOM 677 C C . ARG A 1 87 ? 23.713 -9.601 -24.372 1.00 91.50 87 ARG A C 1
ATOM 679 O O . ARG A 1 87 ? 24.094 -10.542 -23.670 1.00 91.50 87 ARG A O 1
ATOM 686 N N . PRO A 1 88 ? 23.945 -8.320 -24.037 1.00 91.38 88 PRO A N 1
ATOM 687 C CA . PRO A 1 88 ? 24.591 -7.962 -22.785 1.00 91.38 88 PRO A CA 1
ATOM 688 C C . PRO A 1 88 ? 23.688 -8.311 -21.594 1.00 91.38 88 PRO A C 1
ATOM 690 O O . PRO A 1 88 ? 22.478 -8.513 -21.729 1.00 91.38 88 PRO A O 1
ATOM 693 N N . LYS A 1 89 ? 24.272 -8.365 -20.394 1.00 92.44 89 LYS A N 1
ATOM 694 C CA . LYS A 1 89 ? 23.500 -8.518 -19.155 1.00 92.44 89 LYS A CA 1
ATOM 695 C C . LYS A 1 89 ? 22.667 -7.255 -18.930 1.00 92.44 89 LYS A C 1
ATOM 697 O O . LYS A 1 89 ? 23.208 -6.219 -18.554 1.00 92.44 89 LYS A O 1
ATOM 702 N N . CYS A 1 90 ? 21.363 -7.339 -19.176 1.00 92.19 90 CYS A N 1
ATOM 703 C CA . CYS A 1 90 ? 20.474 -6.195 -19.007 1.00 92.19 90 CYS A CA 1
ATOM 704 C C . CYS A 1 90 ? 20.221 -5.868 -17.525 1.00 92.19 90 CYS A C 1
ATOM 706 O O . CYS A 1 90 ? 20.185 -6.778 -16.687 1.00 92.19 90 CYS A O 1
ATOM 708 N N . PRO A 1 91 ? 20.012 -4.580 -17.193 1.00 92.31 91 PRO A N 1
ATOM 709 C CA . PRO A 1 91 ? 19.664 -4.171 -15.842 1.00 92.31 91 PRO A CA 1
ATOM 710 C C . PRO A 1 91 ? 18.267 -4.678 -15.467 1.00 92.31 91 PRO A C 1
ATOM 712 O O . PRO A 1 91 ? 17.370 -4.773 -16.308 1.00 92.31 91 PRO A O 1
ATOM 715 N N . ARG A 1 92 ? 18.060 -4.973 -14.180 1.00 92.44 92 ARG A N 1
ATOM 716 C CA . ARG A 1 92 ? 16.714 -5.230 -13.659 1.00 92.44 92 ARG A CA 1
ATOM 717 C C . ARG A 1 92 ? 15.953 -3.913 -13.538 1.00 92.44 92 ARG A C 1
ATOM 719 O O . ARG A 1 92 ? 16.445 -2.963 -12.936 1.00 92.44 92 ARG A O 1
ATOM 726 N N . ILE A 1 93 ? 14.744 -3.876 -14.089 1.00 91.44 93 ILE A N 1
ATOM 727 C CA . ILE A 1 93 ? 13.848 -2.725 -13.975 1.00 91.44 93 ILE A CA 1
ATOM 728 C C . ILE A 1 93 ? 13.151 -2.763 -12.617 1.00 91.44 93 ILE A C 1
ATOM 730 O O . ILE A 1 93 ? 12.636 -3.800 -12.202 1.00 91.44 93 ILE A O 1
ATOM 734 N N . HIS A 1 94 ? 13.143 -1.625 -11.924 1.00 85.75 94 HIS A N 1
ATOM 735 C CA . HIS A 1 94 ? 12.443 -1.487 -10.653 1.00 85.75 94 HIS A CA 1
ATOM 736 C C . HIS A 1 94 ? 10.920 -1.617 -10.868 1.00 85.75 94 HIS A C 1
ATOM 738 O O . HIS A 1 94 ? 10.412 -1.008 -11.812 1.00 85.75 94 HIS A O 1
ATOM 744 N N . PRO A 1 95 ? 10.161 -2.310 -9.993 1.00 83.12 95 PRO A N 1
ATOM 745 C CA . PRO A 1 95 ? 8.701 -2.463 -10.127 1.00 83.12 95 PRO A CA 1
ATOM 746 C C . PRO A 1 95 ? 7.924 -1.143 -10.234 1.00 83.12 95 PRO A C 1
ATOM 748 O O . PRO A 1 95 ? 6.847 -1.082 -10.808 1.00 83.12 95 PRO A O 1
ATOM 751 N N . ARG A 1 96 ? 8.506 -0.059 -9.716 1.00 81.44 96 ARG A N 1
ATOM 752 C CA . ARG A 1 96 ? 7.955 1.306 -9.776 1.00 81.44 96 ARG A CA 1
ATOM 753 C C . ARG A 1 96 ? 8.206 2.038 -11.086 1.00 81.44 96 ARG A C 1
ATOM 755 O O . ARG A 1 96 ? 7.972 3.242 -11.162 1.00 81.44 96 ARG A O 1
ATOM 762 N N . CYS A 1 97 ? 8.775 1.382 -12.084 1.00 88.25 97 CYS A N 1
ATOM 763 C CA . CYS A 1 97 ? 9.009 2.046 -13.347 1.00 88.25 97 CYS A CA 1
ATOM 764 C C . CYS A 1 97 ? 7.676 2.324 -14.043 1.00 88.25 97 CYS A C 1
ATOM 766 O O . CYS A 1 97 ? 6.951 1.396 -14.387 1.00 88.25 97 CYS A O 1
ATOM 768 N N . THR A 1 98 ? 7.359 3.596 -14.276 1.00 88.50 98 THR A N 1
ATOM 769 C CA . THR A 1 98 ? 6.157 3.989 -15.031 1.00 88.50 98 THR A CA 1
ATOM 770 C C . THR A 1 98 ? 6.425 4.061 -16.521 1.00 88.50 98 THR A C 1
ATOM 772 O O . THR A 1 98 ? 5.512 3.897 -17.327 1.00 88.50 98 THR A O 1
ATOM 775 N N . ARG A 1 99 ? 7.680 4.323 -16.899 1.00 90.56 99 ARG A N 1
ATOM 776 C CA . ARG A 1 99 ? 8.072 4.525 -18.289 1.00 90.56 99 ARG A CA 1
ATOM 777 C C . ARG A 1 99 ? 9.350 3.771 -18.600 1.00 90.56 99 ARG A C 1
ATOM 779 O O . ARG A 1 99 ? 10.435 4.159 -18.169 1.00 90.56 99 ARG A O 1
ATOM 786 N N . ILE A 1 100 ? 9.204 2.709 -19.382 1.00 92.25 100 ILE A N 1
ATOM 787 C CA . ILE A 1 100 ? 10.315 1.902 -19.881 1.00 92.25 100 ILE A CA 1
ATOM 788 C C . ILE A 1 100 ? 10.676 2.387 -21.286 1.00 92.25 100 ILE A C 1
ATOM 790 O O . ILE A 1 100 ? 9.815 2.509 -22.158 1.00 92.25 100 ILE A O 1
ATOM 794 N N . ARG A 1 101 ? 11.964 2.642 -21.513 1.00 91.94 101 ARG A N 1
ATOM 795 C CA . ARG A 1 101 ? 12.552 2.891 -22.834 1.00 91.94 101 ARG A CA 1
ATOM 796 C C . ARG A 1 101 ? 13.591 1.825 -23.124 1.00 91.94 101 ARG A C 1
ATOM 798 O O . ARG A 1 101 ? 14.248 1.346 -22.213 1.00 91.94 101 ARG A O 1
ATOM 805 N N . TYR A 1 102 ? 13.784 1.491 -24.389 1.00 90.81 102 TYR A N 1
ATOM 806 C CA . TYR A 1 102 ? 14.867 0.605 -24.797 1.00 90.81 102 TYR A CA 1
ATOM 807 C C . TYR A 1 102 ? 16.066 1.446 -25.228 1.00 90.81 102 TYR A C 1
ATOM 809 O O . TYR A 1 102 ? 15.922 2.375 -26.025 1.00 90.81 102 TYR A O 1
ATOM 817 N N . LYS A 1 103 ? 17.238 1.148 -24.665 1.00 88.06 103 LYS A N 1
ATOM 818 C CA . LYS A 1 103 ? 18.526 1.620 -25.178 1.00 88.06 103 LYS A CA 1
ATOM 819 C C . LYS A 1 103 ? 19.219 0.404 -25.767 1.00 88.06 103 LYS A C 1
ATOM 821 O O . LYS A 1 103 ? 19.648 -0.467 -25.006 1.00 88.06 103 LYS A O 1
ATOM 826 N N . ALA A 1 104 ? 19.280 0.332 -27.099 1.00 88.50 104 ALA A N 1
ATOM 827 C CA . ALA A 1 104 ? 19.613 -0.910 -27.791 1.00 88.50 104 ALA A CA 1
ATOM 828 C C . ALA A 1 104 ? 18.665 -2.032 -27.321 1.00 88.50 104 ALA A C 1
ATOM 830 O O . ALA A 1 104 ? 17.484 -1.781 -27.078 1.00 88.50 104 ALA A O 1
ATOM 831 N N . CYS A 1 105 ? 19.155 -3.253 -27.123 1.00 90.75 105 CYS A N 1
ATOM 832 C CA . CYS A 1 105 ? 18.303 -4.361 -26.694 1.00 90.75 105 CYS A CA 1
ATOM 833 C C . CYS A 1 105 ? 17.991 -4.435 -25.196 1.00 90.75 105 CYS A C 1
ATOM 835 O O . CYS A 1 105 ? 17.298 -5.365 -24.782 1.00 90.75 105 CYS A O 1
ATOM 837 N N . CYS A 1 106 ? 18.464 -3.492 -24.373 1.00 93.19 106 CYS A N 1
ATOM 838 C CA . CYS A 1 106 ? 18.157 -3.495 -22.945 1.00 93.19 106 CYS A CA 1
ATOM 839 C C . CYS A 1 106 ? 17.112 -2.436 -22.567 1.00 93.19 106 CYS A C 1
ATOM 841 O O . CYS A 1 106 ? 17.199 -1.284 -23.010 1.00 93.19 106 CYS A O 1
ATOM 843 N N . PRO A 1 107 ? 16.143 -2.791 -21.703 1.00 93.19 107 PRO A N 1
ATOM 844 C CA . PRO A 1 107 ? 15.222 -1.822 -21.139 1.00 93.19 107 PRO A CA 1
ATOM 845 C C . PRO A 1 107 ? 15.947 -0.935 -20.120 1.00 93.19 107 PRO A C 1
ATOM 847 O O . PRO A 1 107 ? 16.839 -1.373 -19.393 1.00 93.19 107 PRO A O 1
ATOM 850 N N . VAL A 1 108 ? 15.523 0.319 -20.045 1.00 92.81 108 VAL A N 1
ATOM 851 C CA . VAL A 1 108 ? 15.982 1.338 -19.106 1.00 92.81 108 VAL A CA 1
ATOM 852 C C . VAL A 1 108 ? 14.756 2.056 -18.561 1.00 92.81 108 VAL A C 1
ATOM 854 O O . VAL A 1 108 ? 13.840 2.405 -19.310 1.00 92.81 108 VAL A O 1
ATOM 857 N N . CYS A 1 109 ? 14.732 2.275 -17.249 1.00 92.81 109 CYS A N 1
ATOM 858 C CA . CYS A 1 109 ? 13.667 3.044 -16.630 1.00 92.81 109 CYS A CA 1
ATOM 859 C C . CYS A 1 109 ? 13.918 4.544 -16.803 1.00 92.81 109 CYS A C 1
ATOM 861 O O . CYS A 1 109 ? 14.956 5.046 -16.380 1.00 92.81 109 CYS A O 1
ATOM 863 N N . GLU A 1 110 ? 12.976 5.248 -17.427 1.00 91.75 110 GLU A N 1
ATOM 864 C CA . GLU A 1 110 ? 13.047 6.695 -17.662 1.00 91.75 110 GLU A CA 1
ATOM 865 C C . GLU A 1 110 ? 12.353 7.491 -16.546 1.00 91.75 110 GLU A C 1
ATOM 867 O O . GLU A 1 110 ? 12.741 8.620 -16.263 1.00 91.75 110 GLU A O 1
ATOM 872 N N . ALA A 1 111 ? 11.338 6.911 -15.895 1.00 87.38 111 ALA A N 1
ATOM 873 C CA . ALA A 1 111 ? 10.623 7.550 -14.794 1.00 87.38 111 ALA A CA 1
ATOM 874 C C . ALA A 1 111 ? 10.119 6.532 -13.764 1.00 87.38 111 ALA A C 1
ATOM 876 O O . ALA A 1 111 ? 9.645 5.449 -14.115 1.00 87.38 111 ALA A O 1
ATOM 877 N N . LEU A 1 112 ? 10.195 6.916 -12.490 1.00 85.94 112 LEU A N 1
ATOM 878 C CA . LEU A 1 112 ? 9.662 6.159 -11.358 1.00 85.94 112 LEU A CA 1
ATOM 879 C C . LEU A 1 112 ? 8.316 6.740 -10.911 1.00 85.94 112 LEU A C 1
ATOM 881 O O . LEU A 1 112 ? 8.072 7.937 -11.065 1.00 85.94 112 LEU A O 1
ATOM 885 N N . THR A 1 113 ? 7.452 5.906 -10.326 1.00 83.75 113 THR A N 1
ATOM 886 C CA . THR A 1 113 ? 6.261 6.394 -9.620 1.00 83.75 113 THR A CA 1
ATOM 887 C C . THR A 1 113 ? 6.701 7.258 -8.442 1.00 83.75 113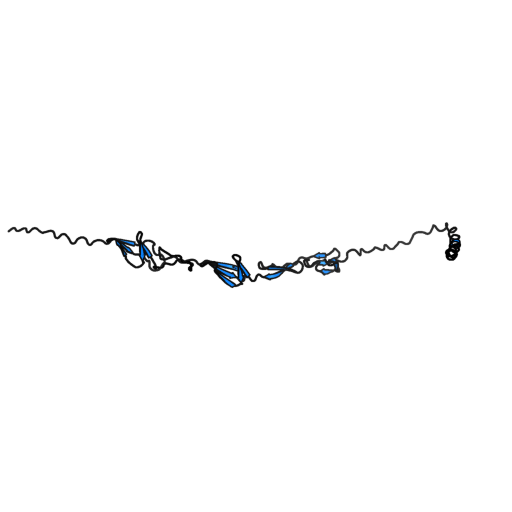 THR A C 1
ATOM 889 O O . THR A 1 113 ? 7.479 6.816 -7.599 1.00 83.75 113 THR A O 1
ATOM 892 N N . THR A 1 114 ? 6.185 8.477 -8.338 1.00 85.50 114 THR A N 1
ATOM 893 C CA . THR A 1 114 ? 6.370 9.352 -7.163 1.00 85.50 114 THR A CA 1
ATOM 894 C C . THR A 1 114 ? 5.120 9.407 -6.289 1.00 85.50 114 THR A C 1
ATOM 896 O O . THR A 1 114 ? 5.015 10.258 -5.412 1.00 85.50 114 THR A O 1
ATOM 899 N N . VAL A 1 115 ? 4.164 8.516 -6.550 1.00 90.00 115 VAL A N 1
ATOM 900 C CA . VAL A 1 115 ? 2.872 8.446 -5.870 1.00 90.00 115 VAL A CA 1
ATOM 901 C C . VAL A 1 115 ? 2.517 6.994 -5.567 1.00 90.00 115 VAL A C 1
ATOM 903 O O . VAL A 1 115 ? 2.914 6.091 -6.312 1.00 90.00 115 VAL A O 1
ATOM 906 N N . CYS A 1 116 ? 1.749 6.787 -4.503 1.00 91.75 116 CYS A N 1
ATOM 907 C CA . CYS A 1 116 ? 1.044 5.541 -4.227 1.00 91.75 116 CYS A CA 1
ATOM 908 C C . CYS A 1 116 ? -0.414 5.657 -4.677 1.00 91.75 116 CYS A C 1
ATOM 910 O O . CYS A 1 116 ? -1.009 6.730 -4.591 1.00 91.75 116 CYS A O 1
ATOM 912 N N . VAL A 1 117 ? -1.010 4.547 -5.113 1.00 90.75 117 VAL A N 1
ATOM 913 C CA . VAL A 1 117 ? -2.443 4.471 -5.427 1.00 90.75 117 VAL A CA 1
ATOM 914 C C . VAL A 1 117 ? -3.116 3.575 -4.399 1.00 90.75 117 VAL A C 1
ATOM 916 O O . VAL A 1 117 ? -2.741 2.413 -4.259 1.00 90.75 117 VAL A O 1
ATOM 919 N N . TYR A 1 118 ? -4.112 4.100 -3.689 1.00 93.50 118 TYR A N 1
ATOM 920 C CA . TYR A 1 118 ? -4.863 3.351 -2.684 1.00 93.50 118 TYR A CA 1
ATOM 921 C C . TYR A 1 118 ? -6.336 3.764 -2.697 1.00 93.50 118 TYR A C 1
ATOM 923 O O . TYR A 1 118 ? -6.657 4.951 -2.690 1.00 93.50 118 TYR A O 1
ATOM 931 N N . GLY A 1 119 ? -7.246 2.786 -2.780 1.00 90.31 119 GLY A N 1
ATOM 932 C CA . GLY A 1 119 ? -8.693 3.042 -2.827 1.00 90.31 119 GLY A CA 1
ATOM 933 C C . GLY A 1 119 ? -9.142 3.950 -3.984 1.00 90.31 119 GLY A C 1
ATOM 934 O O . GLY A 1 119 ? -10.088 4.715 -3.828 1.00 90.31 119 GLY A O 1
ATOM 935 N N . GLY A 1 120 ? -8.430 3.929 -5.118 1.00 90.88 120 GLY A N 1
ATOM 936 C CA . GLY A 1 120 ? -8.701 4.796 -6.273 1.00 90.88 120 GLY A CA 1
ATOM 937 C C . GLY A 1 120 ? -8.211 6.245 -6.132 1.00 90.88 120 GLY A C 1
ATOM 938 O O . GLY A 1 120 ? -8.442 7.047 -7.033 1.00 90.88 120 GLY A O 1
ATOM 939 N N . LYS A 1 121 ? -7.522 6.589 -5.037 1.00 92.75 121 LYS A N 1
ATOM 940 C CA . LYS A 1 121 ? -6.899 7.901 -4.810 1.00 92.75 121 LYS A CA 1
ATOM 941 C C . LYS A 1 121 ? -5.378 7.803 -4.906 1.00 92.75 121 LYS A C 1
ATOM 943 O O . LYS A 1 121 ? -4.797 6.751 -4.639 1.00 92.75 121 LYS A O 1
ATOM 948 N N . THR A 1 122 ? -4.741 8.901 -5.293 1.00 92.50 122 THR A N 1
ATOM 949 C CA . THR A 1 122 ? -3.281 9.031 -5.363 1.00 92.50 122 THR A CA 1
ATOM 950 C C . THR A 1 122 ? -2.755 9.806 -4.165 1.00 92.50 122 THR A C 1
ATOM 952 O O . THR A 1 122 ? -3.283 10.875 -3.867 1.00 92.50 122 THR A O 1
ATOM 955 N N . TYR A 1 123 ? -1.691 9.301 -3.548 1.00 93.62 123 TYR A N 1
ATOM 956 C CA . TYR A 1 123 ? -1.019 9.893 -2.391 1.00 93.62 123 TYR A CA 1
ATOM 957 C C . TYR A 1 123 ? 0.462 10.112 -2.705 1.00 93.62 123 TYR A C 1
ATOM 959 O O . TYR A 1 123 ? 1.075 9.297 -3.400 1.00 93.62 123 TYR A O 1
ATOM 967 N N . MET A 1 124 ? 1.041 11.200 -2.211 1.00 92.62 124 MET A N 1
ATOM 968 C CA . MET A 1 124 ? 2.465 11.504 -2.349 1.00 92.62 124 MET A CA 1
ATOM 969 C C . MET A 1 124 ? 3.315 10.596 -1.457 1.00 92.62 124 MET A C 1
ATOM 971 O O . MET A 1 124 ? 2.849 10.061 -0.453 1.00 92.62 124 MET A O 1
ATOM 975 N N . LEU A 1 125 ? 4.591 10.421 -1.807 1.00 92.00 125 LEU A N 1
ATOM 976 C CA . LEU A 1 125 ? 5.519 9.681 -0.947 1.00 92.00 125 LEU A CA 1
ATOM 977 C C . LEU A 1 125 ? 5.640 10.343 0.424 1.00 92.00 125 LEU A C 1
ATOM 979 O O . LEU A 1 125 ? 5.738 11.563 0.528 1.00 92.00 125 LEU A O 1
ATOM 983 N N . LEU A 1 126 ? 5.680 9.503 1.454 1.00 92.25 126 LEU A N 1
ATOM 984 C CA . LEU A 1 126 ? 5.678 9.848 2.876 1.00 92.25 126 LEU A CA 1
ATOM 985 C C . LEU A 1 126 ? 4.398 10.549 3.356 1.00 92.25 126 LEU A C 1
ATOM 987 O O . LEU A 1 126 ? 4.333 10.963 4.511 1.00 92.25 126 LEU A O 1
ATOM 991 N N . GLU A 1 127 ? 3.367 10.648 2.514 1.00 94.38 127 GLU A N 1
ATOM 992 C CA . GLU A 1 127 ? 2.072 11.187 2.915 1.00 94.38 127 GLU A CA 1
ATOM 993 C C . GLU A 1 127 ? 1.348 10.207 3.844 1.00 94.38 127 GLU A C 1
ATOM 995 O O . GLU A 1 127 ? 1.178 9.025 3.524 1.00 94.38 127 GLU A O 1
ATOM 1000 N N . GLU A 1 128 ? 0.903 10.718 4.992 1.00 94.75 128 GLU A N 1
ATOM 1001 C CA . GLU A 1 128 ? 0.044 10.008 5.935 1.00 94.75 128 GLU A CA 1
ATOM 1002 C C . GLU A 1 128 ? -1.418 10.405 5.725 1.00 94.75 128 GLU A C 1
ATOM 1004 O O . GLU A 1 128 ? -1.764 11.586 5.689 1.00 94.75 128 GLU A O 1
ATOM 1009 N N . PHE A 1 129 ? -2.296 9.411 5.627 1.00 94.81 129 PHE A N 1
ATOM 1010 C CA . PHE A 1 129 ? -3.724 9.607 5.410 1.00 94.81 129 PHE A CA 1
ATOM 1011 C C . PHE A 1 129 ? -4.557 8.643 6.254 1.00 94.81 129 PHE A C 1
ATOM 1013 O O . PHE A 1 129 ? -4.092 7.598 6.707 1.00 94.81 129 PHE A O 1
ATOM 1020 N N . ARG A 1 130 ? -5.821 8.997 6.495 1.00 92.38 130 ARG A N 1
ATOM 1021 C CA . ARG A 1 130 ? -6.753 8.174 7.278 1.00 92.38 130 ARG A CA 1
ATOM 1022 C C . ARG A 1 130 ? -7.817 7.611 6.356 1.00 92.38 130 ARG A C 1
ATOM 1024 O O . ARG A 1 130 ? -8.525 8.372 5.702 1.00 92.38 130 ARG A O 1
ATOM 1031 N N . VAL A 1 131 ? -7.911 6.288 6.310 1.00 92.19 131 VAL A N 1
ATOM 1032 C CA . VAL A 1 131 ? -8.946 5.577 5.543 1.00 92.19 131 VAL A CA 1
ATOM 1033 C C . VAL A 1 131 ? -10.230 5.524 6.360 1.00 92.19 131 VAL A C 1
ATOM 1035 O O . VAL A 1 131 ? -11.321 5.769 5.851 1.00 92.19 131 VAL A O 1
ATOM 1038 N N . SER A 1 132 ? -10.083 5.278 7.660 1.00 90.81 132 SER A N 1
ATOM 1039 C CA . SER A 1 132 ? -11.165 5.294 8.633 1.00 90.81 132 SER A CA 1
ATOM 1040 C C . SER A 1 132 ? -10.686 5.929 9.940 1.00 90.81 132 SER A C 1
ATOM 1042 O O . SER A 1 132 ? -9.535 6.348 10.084 1.00 90.81 132 SER A O 1
ATOM 1044 N N . ARG A 1 133 ? -11.564 6.006 10.941 1.00 89.62 133 ARG A N 1
ATOM 1045 C CA . ARG A 1 133 ? -11.190 6.514 12.271 1.00 89.62 133 ARG A CA 1
ATOM 1046 C C . ARG A 1 133 ? -10.114 5.657 12.937 1.00 89.62 133 ARG A C 1
ATOM 1048 O O . ARG A 1 133 ? -9.252 6.205 13.630 1.00 89.62 133 ARG A O 1
ATOM 1055 N N . CYS A 1 134 ? -10.151 4.351 12.683 1.00 91.94 134 CYS A N 1
ATOM 1056 C CA . CYS A 1 134 ? -9.233 3.361 13.237 1.00 91.94 134 CYS A CA 1
ATOM 1057 C C . CYS A 1 134 ? -8.026 3.079 12.351 1.00 91.94 134 CYS A C 1
ATOM 1059 O O . CYS A 1 134 ? -6.992 2.654 12.858 1.00 91.94 134 CYS A O 1
ATOM 1061 N N . GLU A 1 135 ? -8.131 3.327 11.052 1.00 93.25 135 GLU A N 1
ATOM 1062 C CA . GLU A 1 135 ? -7.103 2.964 10.087 1.00 93.25 135 GLU A CA 1
ATOM 1063 C C . GLU A 1 135 ? -6.351 4.198 9.593 1.00 93.25 135 GLU A C 1
ATOM 1065 O O . GLU A 1 135 ? -6.924 5.114 8.989 1.00 93.25 135 GLU A O 1
ATOM 1070 N N . ARG A 1 136 ? -5.045 4.209 9.854 1.00 93.75 136 ARG A N 1
ATOM 1071 C CA . ARG A 1 136 ? -4.114 5.215 9.345 1.00 93.75 136 ARG A CA 1
ATOM 1072 C C . ARG A 1 136 ? -3.130 4.540 8.410 1.00 93.75 136 ARG A C 1
ATOM 1074 O O . ARG A 1 136 ? -2.556 3.520 8.770 1.00 93.75 136 ARG A O 1
ATOM 1081 N N . CYS A 1 137 ? -2.905 5.124 7.248 1.00 96.38 137 CYS A N 1
ATOM 1082 C CA . CYS A 1 137 ? -1.993 4.603 6.248 1.00 96.38 137 CYS A CA 1
ATOM 1083 C C . CYS A 1 137 ? -0.922 5.630 5.901 1.00 96.38 137 CYS A C 1
ATOM 1085 O O . CYS A 1 137 ? -1.145 6.835 6.016 1.00 96.38 137 CYS A O 1
ATOM 1087 N N . ARG A 1 138 ? 0.234 5.145 5.452 1.00 95.56 138 ARG A N 1
ATOM 1088 C CA . ARG A 1 138 ? 1.325 5.966 4.931 1.00 95.56 138 ARG A CA 1
ATOM 1089 C C . ARG A 1 138 ? 1.795 5.426 3.591 1.00 95.56 138 ARG A C 1
ATOM 1091 O O . ARG A 1 138 ? 1.999 4.221 3.452 1.00 95.56 138 ARG A O 1
ATOM 1098 N N . CYS A 1 139 ? 1.966 6.312 2.617 1.00 94.69 139 CYS A N 1
ATOM 1099 C CA . CYS A 1 139 ? 2.629 5.980 1.360 1.00 94.69 139 CYS A CA 1
ATOM 1100 C C . CYS A 1 139 ? 4.140 5.966 1.594 1.00 94.69 139 CYS A C 1
ATOM 1102 O O . CYS A 1 139 ? 4.738 7.000 1.871 1.00 94.69 139 CYS A O 1
ATOM 1104 N N . GLU A 1 140 ? 4.775 4.804 1.531 1.00 91.94 140 GLU A N 1
ATOM 1105 C CA . GLU A 1 140 ? 6.200 4.684 1.815 1.00 91.94 140 GLU A CA 1
ATOM 1106 C C . GLU A 1 140 ? 7.077 5.073 0.633 1.00 91.94 140 GLU A C 1
ATOM 1108 O O . GLU A 1 140 ? 6.670 5.080 -0.531 1.00 91.94 140 GLU A O 1
ATOM 1113 N N . ALA A 1 141 ? 8.350 5.333 0.932 1.00 87.25 141 ALA A N 1
ATOM 1114 C CA . ALA A 1 141 ? 9.355 5.654 -0.072 1.00 87.25 141 ALA A CA 1
ATOM 1115 C C . ALA A 1 141 ? 9.622 4.517 -1.068 1.00 87.25 141 ALA A C 1
ATOM 1117 O O . ALA A 1 141 ? 10.372 4.749 -2.009 1.00 87.25 141 ALA A O 1
ATOM 1118 N N . ASN A 1 142 ? 9.029 3.328 -0.905 1.00 84.25 142 ASN A N 1
ATOM 1119 C CA . ASN A 1 142 ? 9.035 2.212 -1.857 1.00 84.25 142 ASN A CA 1
ATOM 1120 C C . ASN A 1 142 ? 7.794 2.189 -2.782 1.00 84.25 142 ASN A C 1
ATOM 1122 O O . ASN A 1 142 ? 7.704 1.320 -3.645 1.00 84.25 142 ASN A O 1
ATOM 1126 N N . GLY A 1 143 ? 6.883 3.162 -2.663 1.00 84.75 143 GLY A N 1
ATOM 1127 C CA . GLY A 1 143 ? 5.667 3.254 -3.476 1.00 84.75 143 GLY A CA 1
ATOM 1128 C C . GLY A 1 143 ? 4.541 2.321 -3.023 1.00 84.75 143 GLY A C 1
ATOM 1129 O O . GLY A 1 143 ? 3.538 2.211 -3.727 1.00 84.75 143 GLY A O 1
ATOM 1130 N N . GLU A 1 144 ? 4.700 1.660 -1.877 1.00 88.62 144 GLU A N 1
ATOM 1131 C CA . GLU A 1 144 ? 3.675 0.827 -1.254 1.00 88.62 144 GLU A CA 1
ATOM 1132 C C . GLU A 1 144 ? 2.972 1.598 -0.136 1.00 88.62 144 GLU A C 1
ATOM 1134 O O . GLU A 1 144 ? 3.551 2.472 0.511 1.00 88.62 144 GLU A O 1
ATOM 1139 N N . VAL A 1 145 ? 1.700 1.277 0.094 1.00 94.31 145 VAL A N 1
ATOM 1140 C CA . VAL A 1 145 ? 0.936 1.846 1.205 1.00 94.31 145 VAL A CA 1
ATOM 1141 C C . VAL A 1 145 ? 0.967 0.885 2.378 1.00 94.31 145 VAL A C 1
ATOM 1143 O O . VAL A 1 145 ? 0.537 -0.260 2.258 1.00 94.31 145 VAL A O 1
ATOM 1146 N N . TYR A 1 146 ? 1.409 1.383 3.528 1.00 95.00 146 TYR A N 1
ATOM 1147 C CA . TYR A 1 146 ? 1.385 0.647 4.783 1.00 95.00 146 TYR A CA 1
ATOM 1148 C C . TYR A 1 146 ? 0.314 1.214 5.699 1.00 95.00 146 TYR A C 1
ATOM 1150 O O . TYR A 1 146 ? 0.371 2.380 6.089 1.00 95.00 146 TYR A O 1
ATOM 1158 N N . CYS A 1 147 ? -0.653 0.375 6.057 1.00 95.56 147 CYS A N 1
ATOM 1159 C CA . CYS A 1 147 ? -1.750 0.729 6.946 1.00 95.56 147 CYS A CA 1
ATOM 1160 C C . CYS A 1 147 ? -1.544 0.130 8.337 1.00 95.56 147 CYS A C 1
ATOM 1162 O O . CYS A 1 147 ? -1.203 -1.042 8.489 1.00 95.56 147 CYS A O 1
ATOM 1164 N N . ARG A 1 148 ? -1.777 0.948 9.362 1.00 93.88 148 ARG A N 1
ATOM 1165 C CA . ARG A 1 148 ? -1.921 0.536 10.755 1.00 93.88 148 ARG A CA 1
ATOM 1166 C C . ARG A 1 148 ? -3.371 0.694 11.176 1.00 93.88 148 ARG A C 1
ATOM 1168 O O . ARG A 1 148 ? -3.938 1.788 11.119 1.00 93.88 148 ARG A O 1
ATOM 1175 N N . ILE A 1 149 ? -3.930 -0.409 11.650 1.00 93.62 149 ILE A N 1
ATOM 1176 C CA . ILE A 1 149 ? -5.233 -0.451 12.298 1.00 93.62 149 ILE A CA 1
ATOM 1177 C C . ILE A 1 149 ? -4.997 -0.224 13.791 1.00 93.62 149 ILE A C 1
ATOM 1179 O O . ILE A 1 149 ? -4.071 -0.780 14.376 1.00 93.62 149 ILE A O 1
ATOM 1183 N N . SER A 1 150 ? -5.782 0.669 14.382 1.00 90.75 150 SER A N 1
ATOM 1184 C CA . SER A 1 150 ? -5.717 0.962 15.810 1.00 90.75 150 SER A CA 1
ATOM 1185 C C . SER A 1 150 ? -6.478 -0.123 16.562 1.00 90.75 150 SER A C 1
ATOM 1187 O O . SER A 1 150 ? -7.688 -0.249 16.376 1.00 90.75 150 SER A O 1
ATOM 1189 N N . ASP A 1 151 ? -5.781 -0.867 17.415 1.00 90.19 151 ASP A N 1
ATOM 1190 C CA . ASP A 1 151 ? -6.413 -1.804 18.337 1.00 90.19 151 ASP A CA 1
ATOM 1191 C C . ASP A 1 151 ? -6.989 -1.050 19.532 1.00 90.19 151 ASP A C 1
ATOM 1193 O O . ASP A 1 151 ? -6.344 -0.175 20.120 1.00 90.19 151 ASP A O 1
ATOM 1197 N N . CYS A 1 152 ? -8.226 -1.381 19.886 1.00 90.06 152 CYS A N 1
ATOM 1198 C CA . CYS A 1 152 ? -8.895 -0.743 21.004 1.00 90.06 152 CYS A CA 1
ATOM 1199 C C . CYS A 1 152 ? -8.550 -1.433 22.325 1.00 90.06 152 CYS A C 1
ATOM 1201 O O . CYS A 1 152 ? -8.537 -2.664 22.387 1.00 90.06 152 CYS A O 1
ATOM 1203 N N . PRO A 1 153 ? -8.304 -0.661 23.397 1.00 87.81 153 PRO A N 1
ATOM 1204 C CA . PRO A 1 153 ? -8.094 -1.234 24.717 1.00 87.81 153 PRO A CA 1
ATOM 1205 C C . PRO A 1 153 ? -9.366 -1.930 25.213 1.00 87.81 153 PRO A C 1
ATOM 1207 O O . PRO A 1 153 ? -10.483 -1.560 24.840 1.00 87.81 153 PRO A O 1
ATOM 1210 N N . ALA A 1 154 ? -9.193 -2.921 26.089 1.00 86.12 154 ALA A N 1
ATOM 1211 C CA . ALA A 1 154 ? -10.312 -3.571 26.757 1.00 86.12 154 ALA A CA 1
ATOM 1212 C C . ALA A 1 154 ? -11.113 -2.543 27.571 1.00 86.12 154 ALA A C 1
ATOM 1214 O O . ALA A 1 154 ? -10.551 -1.759 28.332 1.00 86.12 154 ALA A O 1
ATOM 1215 N N . THR A 1 155 ? -12.434 -2.538 27.408 1.00 88.25 155 THR A N 1
ATOM 1216 C CA . THR A 1 155 ? -13.318 -1.601 28.108 1.00 88.25 155 THR A CA 1
ATOM 1217 C C . THR A 1 155 ? -13.558 -2.042 29.549 1.00 88.25 155 THR A C 1
ATOM 1219 O O . THR A 1 155 ? -13.797 -3.217 29.809 1.00 88.25 155 THR A O 1
ATOM 1222 N N . HIS A 1 156 ? -13.590 -1.089 30.483 1.00 86.50 156 HIS A N 1
ATOM 1223 C CA . HIS A 1 156 ? -13.834 -1.352 31.913 1.00 86.50 156 HIS A CA 1
ATOM 1224 C C . HIS A 1 156 ? -15.304 -1.207 32.329 1.00 86.50 156 HIS A C 1
ATOM 1226 O O . HIS A 1 156 ? -15.616 -1.117 33.514 1.00 86.50 156 HIS A O 1
ATOM 1232 N N 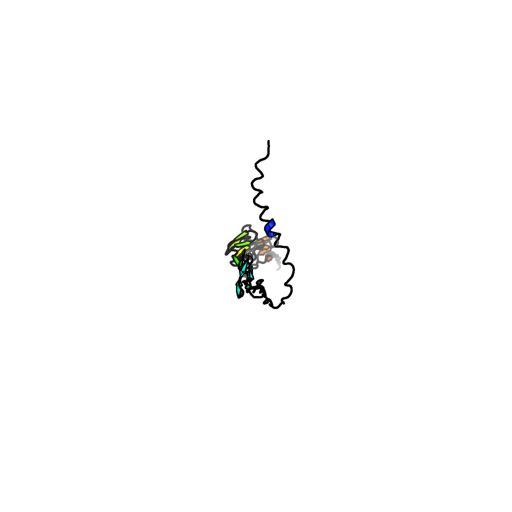. CYS A 1 157 ? -16.211 -1.159 31.358 1.00 90.00 157 CYS A N 1
ATOM 1233 C CA . CYS A 1 157 ? -17.648 -1.068 31.560 1.00 90.00 157 CYS A CA 1
ATOM 1234 C C . CYS A 1 157 ? -18.368 -2.151 30.762 1.00 90.00 157 CYS A C 1
ATOM 1236 O O . CYS A 1 157 ? -17.868 -2.622 29.739 1.00 90.00 157 CYS A O 1
ATOM 1238 N N . VAL A 1 158 ? -19.573 -2.495 31.203 1.00 91.00 158 VAL A N 1
ATOM 1239 C CA . VAL A 1 158 ? -20.453 -3.440 30.507 1.00 91.00 158 VAL A CA 1
ATOM 1240 C C . VAL A 1 158 ? -21.347 -2.772 29.456 1.00 91.00 158 VAL A C 1
ATOM 1242 O O . VAL A 1 158 ? -21.997 -3.454 28.669 1.00 91.00 158 VAL A O 1
ATOM 1245 N N . ASN A 1 159 ? -21.373 -1.437 29.420 1.00 91.88 159 ASN A N 1
ATOM 1246 C CA . ASN A 1 159 ? -22.179 -0.621 28.506 1.00 91.88 159 ASN A CA 1
ATOM 1247 C C . ASN A 1 159 ? -21.344 0.414 27.708 1.00 91.88 159 ASN A C 1
ATOM 1249 O O . ASN A 1 159 ? -21.607 1.619 27.788 1.00 91.88 159 ASN A O 1
ATOM 1253 N N . PRO A 1 160 ? -20.335 -0.023 26.934 1.00 93.88 160 PRO A N 1
ATOM 1254 C CA . PRO A 1 160 ? -19.567 0.875 26.079 1.00 93.88 160 PRO A CA 1
ATOM 1255 C C . PRO A 1 160 ? -20.434 1.541 25.001 1.00 93.88 160 PRO A C 1
ATOM 1257 O O . PRO A 1 160 ? -21.329 0.918 24.429 1.00 93.88 160 PRO A O 1
ATOM 1260 N N . VAL A 1 161 ? -20.126 2.798 24.676 1.00 93.75 161 VAL A N 1
ATOM 1261 C CA . VAL A 1 161 ? -20.806 3.568 23.622 1.00 93.75 161 VAL A CA 1
ATOM 1262 C C . VAL A 1 161 ? -19.833 3.858 22.481 1.00 93.75 161 VAL A C 1
ATOM 1264 O O . VAL A 1 161 ? -18.720 4.326 22.717 1.00 93.75 161 VAL A O 1
ATOM 1267 N N . TYR A 1 162 ? -20.266 3.611 21.241 1.00 92.19 162 TYR A N 1
ATOM 1268 C CA . TYR A 1 162 ? -19.523 3.967 20.031 1.00 92.19 162 TYR A CA 1
ATOM 1269 C C . TYR A 1 162 ? -19.941 5.352 19.546 1.00 92.19 162 TYR A C 1
ATOM 1271 O O . TYR A 1 162 ? -21.109 5.582 19.235 1.00 92.19 162 TYR A O 1
ATOM 1279 N N . GLU A 1 163 ? -18.984 6.269 19.466 1.00 90.75 163 GLU A N 1
ATOM 1280 C CA . GLU A 1 163 ? -19.209 7.602 18.913 1.00 90.75 163 GLU A CA 1
ATOM 1281 C C . GLU A 1 163 ? -18.730 7.690 17.458 1.00 90.75 163 GLU A C 1
ATOM 1283 O O . GLU A 1 163 ? -17.739 7.053 17.092 1.00 90.75 163 GLU A O 1
ATOM 1288 N N . PRO A 1 164 ? -19.389 8.507 16.618 1.00 87.12 164 PRO A N 1
ATOM 1289 C CA . PRO A 1 164 ? -19.044 8.636 15.207 1.00 87.12 164 PRO A CA 1
ATOM 1290 C C . PRO A 1 164 ? -17.692 9.310 14.958 1.00 87.12 164 PRO A C 1
ATOM 1292 O O . PRO A 1 164 ? -17.210 9.217 13.838 1.00 87.12 164 PRO A O 1
ATOM 1295 N N . ASP A 1 165 ? -17.065 9.945 15.947 1.00 86.38 165 ASP A N 1
ATOM 1296 C CA . ASP A 1 165 ? -15.758 10.605 15.790 1.00 86.38 165 ASP A CA 1
ATOM 1297 C C . ASP A 1 165 ? -14.603 9.810 16.412 1.00 86.38 165 ASP A C 1
ATOM 1299 O O . ASP A 1 165 ? -13.430 10.059 16.125 1.00 86.38 165 ASP A O 1
ATOM 1303 N N . HIS A 1 166 ? -14.920 8.776 17.193 1.00 89.38 166 HIS A N 1
ATOM 1304 C CA . HIS A 1 166 ? -13.940 7.937 17.866 1.00 89.38 166 HIS A CA 1
ATOM 1305 C C . HIS A 1 166 ? -13.741 6.606 17.129 1.00 89.38 166 HIS A C 1
ATOM 1307 O O . HIS A 1 166 ? -14.644 6.065 16.490 1.00 89.38 166 HIS A O 1
ATOM 1313 N N . CYS A 1 167 ? -12.514 6.083 17.186 1.00 91.56 167 CYS A N 1
ATOM 1314 C CA . CYS A 1 167 ? -12.235 4.718 16.741 1.00 91.56 167 CYS A CA 1
ATOM 1315 C C . CYS A 1 167 ? -12.751 3.695 17.762 1.00 91.56 167 CYS A C 1
ATOM 1317 O O . CYS A 1 167 ? -13.399 2.719 17.397 1.00 91.56 167 CYS A O 1
ATOM 1319 N N . CYS A 1 168 ? -12.466 3.943 19.041 1.00 92.50 168 CYS A N 1
ATOM 1320 C CA . CYS A 1 168 ? -12.724 3.000 20.116 1.00 92.50 168 CYS A CA 1
ATOM 1321 C C . CYS A 1 168 ? -13.971 3.365 20.918 1.00 92.50 168 CYS A C 1
ATOM 1323 O O . CYS A 1 168 ? -14.297 4.551 21.033 1.00 92.50 168 CYS A O 1
ATOM 1325 N N . PRO A 1 169 ? -14.656 2.361 21.489 1.00 93.19 169 PRO A N 1
ATOM 1326 C CA . PRO A 1 169 ? -15.769 2.607 22.385 1.00 93.19 169 PRO A CA 1
ATOM 1327 C C . PRO A 1 169 ? -15.314 3.324 23.658 1.00 93.19 169 PRO A C 1
ATOM 1329 O O . PRO A 1 169 ? -14.212 3.093 24.159 1.00 93.19 169 PRO A O 1
ATOM 1332 N N . ILE A 1 170 ? -16.201 4.146 24.213 1.00 91.88 170 ILE A N 1
ATOM 1333 C CA . ILE A 1 170 ? -15.959 4.882 25.456 1.00 91.88 170 ILE A CA 1
ATOM 1334 C C . ILE A 1 170 ? -16.952 4.480 26.551 1.00 91.88 170 ILE A C 1
ATOM 1336 O O . ILE A 1 170 ? -18.125 4.203 26.292 1.00 91.88 170 ILE A O 1
ATOM 1340 N N . CYS A 1 171 ? -16.490 4.496 27.801 1.00 91.75 171 CYS A N 1
ATOM 1341 C CA . CYS A 1 171 ? -17.319 4.293 28.988 1.00 91.75 171 CYS A CA 1
ATOM 1342 C C . CYS A 1 171 ? -17.716 5.654 29.578 1.00 91.75 171 CYS A C 1
ATOM 1344 O O . CYS A 1 171 ? -16.989 6.203 30.404 1.00 91.75 171 CYS A O 1
ATOM 1346 N N . ARG A 1 172 ? -18.865 6.216 29.168 1.00 89.62 172 ARG A N 1
ATOM 1347 C CA . ARG A 1 172 ? -19.299 7.565 29.605 1.00 89.62 172 ARG A CA 1
ATOM 1348 C C . ARG A 1 172 ? -19.410 7.714 31.125 1.00 89.62 172 ARG A C 1
ATOM 1350 O O . ARG A 1 172 ? -19.108 8.774 31.657 1.00 89.62 172 ARG A O 1
ATOM 1357 N N . THR A 1 173 ? -19.864 6.667 31.809 1.00 88.12 173 THR A N 1
ATOM 1358 C CA . THR A 1 173 ? -20.086 6.652 33.263 1.00 88.12 173 THR A CA 1
ATOM 1359 C C . THR A 1 173 ? -18.918 6.044 34.042 1.00 88.12 173 THR A C 1
ATOM 1361 O O . THR A 1 173 ? -19.065 5.744 35.224 1.00 88.12 173 THR A O 1
ATOM 1364 N N . GLY A 1 174 ? -17.762 5.852 33.397 1.00 87.88 174 GLY A N 1
ATOM 1365 C CA . GLY A 1 174 ? -16.609 5.181 33.993 1.00 87.88 174 GLY A CA 1
ATOM 1366 C C . GLY A 1 174 ? -16.800 3.664 34.147 1.00 87.88 174 GLY A C 1
ATOM 1367 O O . GLY A 1 174 ? -17.707 3.087 33.533 1.00 87.88 174 GLY A O 1
ATOM 1368 N N . PRO A 1 175 ? -15.932 2.998 34.931 1.00 89.56 175 PRO A N 1
ATOM 1369 C CA . PRO A 1 175 ? -15.999 1.558 35.136 1.00 89.56 175 PRO A CA 1
ATOM 1370 C C . PRO A 1 175 ? -17.292 1.128 35.837 1.00 89.56 175 PRO A C 1
ATOM 1372 O O . PRO A 1 175 ? -17.732 1.762 36.799 1.00 89.56 175 PRO A O 1
ATOM 1375 N N . ASN A 1 176 ? -17.910 0.050 35.359 1.00 90.31 176 ASN A N 1
ATOM 1376 C CA . ASN A 1 176 ? -19.172 -0.463 35.890 1.00 90.31 176 ASN A CA 1
ATOM 1377 C C . ASN A 1 176 ? -19.340 -1.964 35.622 1.00 90.31 176 ASN A C 1
ATOM 1379 O O . ASN A 1 176 ? -18.618 -2.547 34.813 1.00 90.31 176 ASN A O 1
ATOM 1383 N N . CYS A 1 177 ? -20.292 -2.577 36.320 1.00 91.44 177 CYS A N 1
ATOM 1384 C CA . CYS A 1 177 ? -20.608 -4.000 36.227 1.00 91.44 177 CYS A CA 1
ATOM 1385 C C . CYS A 1 177 ? -22.124 -4.239 36.360 1.00 91.44 177 CYS A C 1
ATOM 1387 O O . CYS A 1 177 ? -22.878 -3.334 36.736 1.00 91.44 177 CYS A O 1
ATOM 1389 N N . PHE A 1 178 ? -22.577 -5.454 36.051 1.00 92.38 178 PHE A N 1
ATOM 1390 C CA . PHE A 1 178 ? -23.965 -5.884 36.211 1.00 92.38 178 PHE A CA 1
ATOM 1391 C C . PHE A 1 178 ? -24.237 -6.412 37.622 1.00 92.38 178 PHE A C 1
ATOM 1393 O O . PHE A 1 178 ? -23.607 -7.363 38.065 1.00 92.38 178 PHE A O 1
ATOM 1400 N N . ALA A 1 179 ? -25.232 -5.855 38.304 1.00 92.38 179 ALA A N 1
ATOM 1401 C CA . ALA A 1 179 ? -25.870 -6.450 39.473 1.00 92.38 179 ALA A CA 1
ATOM 1402 C C . ALA A 1 179 ? -27.232 -7.012 39.039 1.00 92.38 179 ALA A C 1
ATOM 1404 O O . ALA A 1 179 ? -28.233 -6.288 38.984 1.00 92.38 179 ALA A O 1
ATOM 1405 N N . GLY A 1 180 ? -27.254 -8.284 38.634 1.00 87.38 180 GLY A N 1
ATOM 1406 C CA . GLY A 1 180 ? -28.425 -8.889 37.996 1.00 87.38 180 GLY A CA 1
ATOM 1407 C C . GLY A 1 180 ? -28.730 -8.215 36.653 1.00 87.38 180 GLY A C 1
ATOM 1408 O O . GLY A 1 180 ? -27.975 -8.364 35.698 1.00 87.38 180 GLY A O 1
ATOM 1409 N N . SER A 1 181 ? -29.824 -7.453 36.577 1.00 88.62 181 SER A N 1
ATOM 1410 C CA . SER A 1 181 ? -30.241 -6.705 35.376 1.00 88.62 181 SER A CA 1
ATOM 1411 C C . SER A 1 181 ? -29.856 -5.218 35.387 1.00 88.62 181 SER A C 1
ATOM 1413 O O . SER A 1 181 ? -30.083 -4.514 34.402 1.00 88.62 181 SER A O 1
ATOM 1415 N N . ARG A 1 182 ? -29.292 -4.710 36.490 1.00 90.75 182 ARG A N 1
ATOM 1416 C CA . ARG A 1 182 ? -28.960 -3.287 36.665 1.00 90.75 182 ARG A CA 1
ATOM 1417 C C . ARG A 1 182 ? -27.462 -3.058 36.502 1.00 90.75 182 ARG A C 1
ATOM 1419 O O . ARG A 1 182 ? -26.662 -3.880 36.929 1.00 90.75 182 ARG A O 1
ATOM 1426 N N . VAL A 1 183 ? -27.076 -1.913 35.941 1.00 92.44 183 VAL A N 1
ATOM 1427 C CA . VAL A 1 183 ? -25.668 -1.490 35.854 1.00 92.44 183 VAL A CA 1
ATOM 1428 C C . VAL A 1 183 ? -25.333 -0.598 37.045 1.00 92.44 183 VAL A C 1
ATOM 1430 O O . VAL A 1 183 ? -26.056 0.364 37.316 1.00 92.44 183 VAL A O 1
ATOM 1433 N N . ILE A 1 184 ? -24.244 -0.910 37.750 1.00 91.75 184 ILE A N 1
ATOM 1434 C CA . ILE A 1 184 ? -23.808 -0.195 38.956 1.00 91.75 184 ILE A CA 1
ATOM 1435 C C . ILE A 1 184 ? -22.363 0.314 38.784 1.00 91.75 184 ILE A C 1
ATOM 1437 O O . ILE A 1 184 ? -21.559 -0.360 38.137 1.00 91.75 184 ILE A O 1
ATOM 1441 N N . PRO A 1 185 ? -22.012 1.505 39.308 1.00 90.75 185 PRO A N 1
ATOM 1442 C CA . PRO A 1 185 ? -20.662 2.053 39.180 1.00 90.75 185 PRO A CA 1
ATOM 1443 C C . PRO A 1 185 ? -19.653 1.276 40.038 1.00 90.75 185 PRO A C 1
ATOM 1445 O O . PRO A 1 185 ? -19.986 0.807 41.128 1.00 90.75 185 PRO A O 1
ATOM 1448 N N 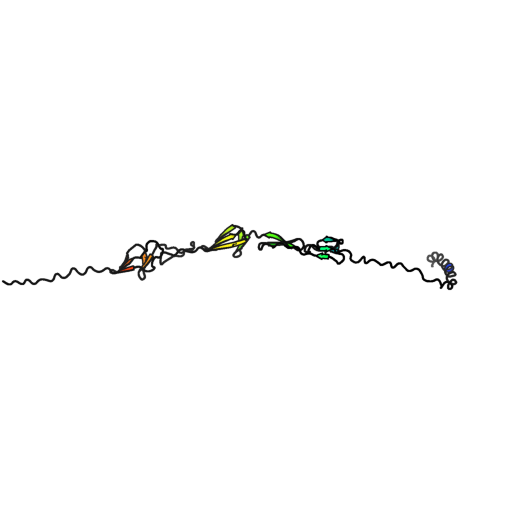. ALA A 1 186 ? -18.408 1.175 39.573 1.00 88.81 186 ALA A N 1
ATOM 1449 C CA . ALA A 1 186 ? -17.338 0.540 40.338 1.00 88.81 186 ALA A CA 1
ATOM 1450 C C . ALA A 1 186 ? -16.949 1.350 41.590 1.00 88.81 186 ALA A C 1
ATOM 1452 O O . ALA A 1 186 ? -17.080 2.573 41.622 1.00 88.81 186 ALA A O 1
ATOM 1453 N N . GLY A 1 187 ? -16.462 0.660 42.629 1.00 83.81 187 GLY A N 1
ATOM 1454 C CA . GLY A 1 187 ? -15.996 1.283 43.877 1.00 83.81 187 GLY A CA 1
ATOM 1455 C C . GLY A 1 187 ? -17.100 1.741 44.839 1.00 83.81 187 GLY A C 1
ATOM 1456 O O . GLY A 1 187 ? -16.798 2.352 45.861 1.00 83.81 187 GLY A O 1
ATOM 1457 N N . LYS A 1 188 ? -18.376 1.455 44.543 1.00 86.00 188 LYS A N 1
ATOM 1458 C CA . LYS A 1 188 ? -19.512 1.786 45.413 1.00 86.00 188 LYS A CA 1
ATOM 1459 C C . LYS A 1 188 ? -20.354 0.548 45.722 1.00 86.00 188 LYS A C 1
ATOM 1461 O O . LYS A 1 188 ? -20.707 -0.206 44.821 1.00 86.00 188 LYS A O 1
ATOM 1466 N N . HIS A 1 189 ? -20.735 0.400 46.989 1.00 89.44 189 HIS A N 1
ATOM 1467 C CA . HIS A 1 189 ? -21.751 -0.559 47.419 1.00 89.44 189 HIS A CA 1
ATOM 1468 C C . HIS A 1 189 ? -23.140 0.051 47.220 1.00 89.44 189 HIS A C 1
ATOM 1470 O O . HIS A 1 189 ? -23.407 1.172 47.665 1.00 89.44 189 HIS A O 1
ATOM 1476 N N . VAL A 1 190 ? -24.025 -0.672 46.540 1.00 91.62 190 VAL A N 1
ATOM 1477 C CA . VAL A 1 190 ? -25.396 -0.235 46.260 1.00 91.62 190 VAL A CA 1
ATOM 1478 C C . VAL A 1 190 ? -26.394 -1.279 46.746 1.00 91.62 190 VAL A C 1
ATOM 1480 O O . VAL A 1 190 ? -26.203 -2.474 46.534 1.00 91.62 190 VAL A O 1
ATOM 1483 N N . ASN A 1 191 ? -27.466 -0.829 47.398 1.00 91.62 191 ASN A N 1
ATOM 1484 C CA . ASN A 1 191 ? -28.575 -1.706 47.772 1.00 91.62 191 ASN A CA 1
ATOM 1485 C C . ASN A 1 191 ? -29.423 -1.960 46.520 1.00 91.62 191 ASN A C 1
ATOM 1487 O O . ASN A 1 191 ? -29.905 -1.004 45.906 1.00 91.62 191 ASN A O 1
ATOM 1491 N N . ILE A 1 192 ? -29.558 -3.224 46.130 1.00 89.56 192 ILE A N 1
ATOM 1492 C CA . ILE A 1 192 ? -30.446 -3.638 45.037 1.00 89.56 192 ILE A CA 1
ATOM 1493 C C . ILE A 1 192 ? -31.869 -3.802 45.568 1.00 89.56 192 ILE A C 1
ATOM 1495 O O . ILE A 1 192 ? -32.791 -3.245 44.981 1.00 89.56 192 ILE A O 1
ATOM 1499 N N . ASP A 1 193 ? -31.992 -4.463 46.721 1.00 86.06 193 ASP A N 1
ATOM 1500 C CA . ASP A 1 193 ? -33.226 -4.671 47.481 1.00 86.06 193 ASP A CA 1
ATOM 1501 C C . ASP A 1 193 ? -32.958 -4.397 48.974 1.00 86.06 193 ASP A C 1
ATOM 1503 O O . ASP A 1 193 ? -31.804 -4.227 49.378 1.00 86.06 193 ASP A O 1
ATOM 1507 N N . ASP A 1 194 ? -33.991 -4.425 49.824 1.00 84.12 194 ASP A N 1
ATOM 1508 C CA . ASP A 1 194 ? -33.873 -4.174 51.278 1.00 84.12 194 ASP A CA 1
ATOM 1509 C C . ASP A 1 194 ? -32.891 -5.117 51.997 1.00 84.12 194 ASP A C 1
ATOM 1511 O O . ASP A 1 194 ? -32.378 -4.805 53.076 1.00 84.12 194 ASP A O 1
ATOM 1515 N N . ARG A 1 195 ? -32.613 -6.274 51.389 1.00 87.00 195 ARG A N 1
ATOM 1516 C CA . ARG A 1 195 ? -31.745 -7.319 51.932 1.00 87.00 195 ARG A CA 1
ATOM 1517 C C . ARG A 1 195 ? -30.456 -7.526 51.139 1.00 87.00 195 ARG A C 1
ATOM 1519 O O . ARG A 1 195 ? -29.577 -8.203 51.649 1.00 87.00 195 ARG A O 1
ATOM 1526 N N . THR A 1 196 ? -30.288 -6.941 49.955 1.00 90.62 196 THR A N 1
ATOM 1527 C CA . THR A 1 196 ? -29.190 -7.315 49.046 1.00 90.62 196 THR A CA 1
ATOM 1528 C C . THR A 1 196 ? -28.329 -6.110 48.702 1.00 90.62 196 THR A C 1
ATOM 1530 O O . THR A 1 196 ? -28.810 -5.145 48.105 1.00 90.62 196 THR A O 1
ATOM 1533 N N . VAL A 1 197 ? -27.040 -6.175 49.038 1.00 91.94 197 VAL A N 1
ATOM 1534 C CA . VAL A 1 197 ? -26.049 -5.140 48.720 1.00 91.94 197 VAL A CA 1
ATOM 1535 C C . VAL A 1 197 ? -25.062 -5.691 47.704 1.00 91.94 197 VAL A C 1
ATOM 1537 O O . VAL A 1 197 ? -24.419 -6.700 47.963 1.00 91.94 197 VAL A O 1
ATOM 1540 N N . CYS A 1 198 ? -24.908 -5.023 46.564 1.00 92.25 198 CYS A N 1
ATOM 1541 C CA . CYS A 1 198 ? -23.971 -5.429 45.521 1.00 92.25 198 CYS A CA 1
ATOM 1542 C C . CYS A 1 198 ? -22.872 -4.387 45.310 1.00 92.25 198 CYS A C 1
ATOM 1544 O O . CYS A 1 198 ? -23.094 -3.185 45.474 1.00 92.25 198 CYS A O 1
ATOM 1546 N N . TYR A 1 199 ? -21.688 -4.843 44.915 1.00 90.25 199 TYR A N 1
ATOM 1547 C CA . TYR A 1 199 ? -20.550 -3.999 44.560 1.00 90.25 199 TYR A CA 1
ATOM 1548 C C . TYR A 1 199 ? -19.739 -4.636 43.430 1.00 90.25 199 TYR A C 1
ATOM 1550 O O . TYR A 1 199 ? -19.652 -5.859 43.313 1.00 90.25 199 TYR A O 1
ATOM 1558 N N . CYS A 1 200 ? -19.130 -3.806 42.581 1.00 88.69 200 CYS A N 1
ATOM 1559 C CA . CYS A 1 200 ? -18.184 -4.308 41.588 1.00 88.69 200 CYS A CA 1
ATOM 1560 C C . CYS A 1 200 ? -16.861 -4.647 42.268 1.00 88.69 200 CYS A C 1
ATOM 1562 O O . CYS A 1 200 ? -16.251 -3.785 42.904 1.00 88.69 200 CYS A O 1
ATOM 1564 N N . THR A 1 201 ? -16.386 -5.872 42.077 1.00 80.19 201 THR A N 1
ATOM 1565 C CA . THR A 1 201 ? -15.034 -6.261 42.464 1.00 80.19 201 THR A CA 1
ATOM 1566 C C . THR A 1 201 ? -14.046 -5.688 41.449 1.00 80.19 201 THR A C 1
ATOM 1568 O O . THR A 1 201 ? -14.067 -6.009 40.260 1.00 80.19 201 THR A O 1
ATOM 1571 N N . TYR A 1 202 ? -13.203 -4.772 41.918 1.00 71.25 202 TYR A N 1
ATOM 1572 C CA . TYR A 1 202 ? -12.055 -4.265 41.176 1.00 71.25 202 TYR A CA 1
ATOM 1573 C C . TYR A 1 202 ? -10.817 -4.898 41.797 1.00 71.25 202 TYR A C 1
ATOM 1575 O O . TYR A 1 202 ? -10.635 -4.795 43.008 1.00 71.25 202 TYR A O 1
ATOM 1583 N N . TRP A 1 203 ? -10.011 -5.597 41.003 1.00 56.84 203 TRP A N 1
ATOM 1584 C CA . TRP A 1 203 ? -8.769 -6.168 41.506 1.00 56.84 203 TRP A CA 1
ATOM 1585 C C . TRP A 1 203 ? -7.598 -5.247 41.164 1.00 56.84 203 TRP A C 1
ATOM 1587 O O . TRP A 1 203 ? -7.510 -4.728 40.051 1.00 56.84 203 TRP A O 1
ATOM 1597 N N . ASP A 1 204 ? -6.742 -5.018 42.160 1.00 53.34 204 ASP A N 1
ATOM 1598 C CA . ASP A 1 204 ? -5.657 -4.033 42.204 1.00 53.34 204 ASP A CA 1
ATOM 1599 C C . ASP A 1 204 ? -4.562 -4.244 41.139 1.00 53.34 204 ASP A C 1
ATOM 1601 O O . ASP A 1 204 ? -3.435 -4.641 41.431 1.00 53.34 204 ASP A O 1
ATOM 1605 N N . GLY A 1 205 ? -4.864 -3.918 39.880 1.00 55.94 205 GLY A N 1
ATOM 1606 C CA . GLY A 1 205 ? -3.842 -3.504 38.918 1.00 55.94 205 GLY A CA 1
ATOM 1607 C C . GLY A 1 205 ? -3.518 -4.452 37.765 1.00 55.94 205 GLY A C 1
ATOM 1608 O O . GLY A 1 205 ? -2.679 -4.079 36.945 1.00 55.94 205 GLY A O 1
ATOM 1609 N N . THR A 1 206 ? -4.192 -5.597 37.597 1.00 60.34 206 THR A N 1
ATOM 1610 C CA . THR A 1 206 ? -4.309 -6.174 36.241 1.00 60.34 206 THR A CA 1
ATOM 1611 C C . THR A 1 206 ? -5.742 -6.055 35.743 1.00 60.34 206 THR A C 1
ATOM 1613 O O . THR A 1 206 ? -6.718 -6.247 36.463 1.00 60.34 206 THR A O 1
ATOM 1616 N N . TRP A 1 207 ? -5.873 -5.609 34.506 1.00 56.09 207 TRP A N 1
ATOM 1617 C CA . TRP A 1 207 ? -7.060 -4.902 34.053 1.00 56.09 207 TRP A CA 1
ATOM 1618 C C . TRP A 1 207 ? -8.191 -5.833 33.620 1.00 56.09 207 TRP A C 1
ATOM 1620 O O . TRP A 1 207 ? -8.423 -6.007 32.428 1.00 56.09 207 TRP A O 1
ATOM 1630 N N . HIS A 1 208 ? -8.951 -6.368 34.580 1.00 60.78 208 HIS A N 1
ATOM 1631 C CA . HIS A 1 208 ? -10.215 -7.054 34.299 1.00 60.78 208 HIS A CA 1
ATOM 1632 C C . HIS A 1 208 ? -11.256 -6.750 35.384 1.00 60.78 208 HIS A C 1
ATOM 1634 O O . HIS A 1 208 ? -11.235 -7.336 36.466 1.00 60.78 208 HIS A O 1
ATOM 1640 N N . THR A 1 209 ? -12.190 -5.838 35.095 1.00 63.78 209 THR A N 1
ATOM 1641 C CA . THR A 1 209 ? -13.434 -5.739 35.866 1.00 63.78 209 THR A CA 1
ATOM 1642 C C . THR A 1 209 ? -14.262 -6.987 35.581 1.00 63.78 209 THR A C 1
ATOM 1644 O O . THR A 1 209 ? -14.479 -7.336 34.418 1.00 63.78 209 THR A O 1
ATOM 1647 N N . HIS A 1 210 ? -14.718 -7.688 36.622 1.00 78.19 210 HIS A N 1
ATOM 1648 C CA . HIS A 1 210 ? -15.674 -8.767 36.400 1.00 78.19 210 HIS A CA 1
ATOM 1649 C C . HIS A 1 210 ? -16.978 -8.162 35.857 1.00 78.19 210 HIS A C 1
ATOM 1651 O O . HIS A 1 210 ? -17.470 -7.180 36.420 1.00 78.19 210 HIS A O 1
ATOM 1657 N N . PRO A 1 211 ? -17.565 -8.725 34.782 1.00 86.25 211 PRO A N 1
ATOM 1658 C CA . PRO A 1 211 ? -18.814 -8.203 34.231 1.00 86.25 211 PRO A CA 1
ATOM 1659 C C . PRO A 1 211 ? -19.967 -8.256 35.235 1.00 86.25 211 PRO A C 1
ATOM 1661 O O . PRO A 1 211 ? -20.929 -7.512 35.090 1.00 86.25 211 PRO A O 1
ATOM 1664 N N . GLN A 1 212 ? -19.870 -9.133 36.236 1.00 90.25 212 GLN A N 1
ATOM 1665 C CA . GLN A 1 212 ? -20.879 -9.367 37.261 1.00 90.25 212 GLN A CA 1
ATOM 1666 C C . GLN A 1 212 ? -20.404 -8.823 38.614 1.00 90.25 212 GLN A C 1
ATOM 1668 O O . GLN A 1 212 ? -19.255 -9.029 39.004 1.00 90.25 212 GLN A O 1
ATOM 1673 N N . ALA A 1 213 ? -21.298 -8.134 39.318 1.00 91.56 213 ALA A N 1
ATOM 1674 C CA . ALA A 1 213 ? -21.109 -7.638 40.673 1.00 91.56 213 ALA A CA 1
ATOM 1675 C C . ALA A 1 213 ? -21.126 -8.787 41.687 1.00 91.56 213 ALA A C 1
ATOM 1677 O O . ALA A 1 213 ? -21.831 -9.782 41.506 1.00 91.56 213 ALA A O 1
ATOM 1678 N N . THR A 1 214 ? -20.425 -8.602 42.801 1.00 91.06 214 THR A N 1
ATOM 1679 C CA . THR A 1 214 ? -20.567 -9.457 43.981 1.00 91.06 214 THR A CA 1
ATOM 1680 C C . THR A 1 214 ? -21.694 -8.910 44.844 1.00 91.06 214 THR A C 1
ATOM 1682 O O . THR A 1 214 ? -21.724 -7.714 45.129 1.00 91.06 214 THR A O 1
ATOM 1685 N N . CYS A 1 215 ? -22.622 -9.775 45.251 1.00 91.12 215 CYS A N 1
ATOM 1686 C CA . CYS A 1 215 ? -23.782 -9.412 46.056 1.00 91.12 215 CYS A CA 1
ATOM 1687 C C . CYS A 1 215 ? -23.774 -10.161 47.388 1.00 91.12 215 CYS A C 1
ATOM 1689 O O . CYS A 1 215 ? -23.593 -11.376 47.421 1.00 91.12 215 CYS A O 1
ATOM 1691 N N . GLU A 1 216 ? -24.000 -9.428 48.470 1.00 90.69 216 GLU A N 1
ATOM 1692 C CA . GLU A 1 216 ? -24.059 -9.928 49.839 1.00 90.69 216 GLU A CA 1
ATOM 1693 C C . GLU A 1 216 ? -25.454 -9.664 50.417 1.00 90.69 216 GLU A C 1
ATOM 1695 O O . GLU A 1 216 ? -26.008 -8.568 50.278 1.00 90.69 216 GLU A O 1
ATOM 1700 N N . GLU A 1 217 ? -26.034 -10.668 51.077 1.00 89.12 217 GLU A N 1
ATOM 1701 C CA . GLU A 1 217 ? -27.267 -10.477 51.836 1.00 89.12 217 GLU A CA 1
ATOM 1702 C C . GLU A 1 217 ? -26.963 -9.851 53.201 1.00 89.12 217 GLU A C 1
ATOM 1704 O O . GLU A 1 217 ? -26.153 -10.359 53.979 1.00 89.12 217 GLU A O 1
ATOM 1709 N N . ARG A 1 218 ? -27.663 -8.769 53.536 1.00 78.81 218 ARG A N 1
ATOM 1710 C CA . ARG A 1 218 ? -27.643 -8.171 54.866 1.00 78.81 218 ARG A CA 1
ATOM 1711 C C . ARG A 1 218 ? -28.365 -9.123 55.824 1.00 78.81 218 ARG A C 1
ATOM 1713 O O . ARG A 1 218 ? -29.577 -9.316 55.723 1.00 78.81 218 ARG A O 1
ATOM 1720 N N . SER A 1 219 ? -27.636 -9.715 56.767 1.00 66.75 219 SER A N 1
ATOM 1721 C CA . SER A 1 219 ? -28.257 -10.435 57.877 1.00 66.75 219 SER A CA 1
ATOM 1722 C C . SER A 1 219 ? -29.044 -9.434 58.725 1.00 66.75 219 SER A C 1
ATOM 1724 O O . SER A 1 219 ? -28.510 -8.424 59.187 1.00 66.75 219 SER A O 1
ATOM 1726 N N . GLN A 1 220 ? -30.343 -9.682 58.904 1.00 61.56 220 GLN A N 1
ATOM 1727 C CA . GLN A 1 220 ? -31.110 -8.959 59.912 1.00 61.56 220 GLN A CA 1
ATOM 1728 C C . GLN A 1 220 ? -30.443 -9.193 61.279 1.00 61.56 220 GLN A C 1
ATOM 1730 O O . GLN A 1 220 ? -30.023 -10.326 61.553 1.00 61.56 220 GLN A O 1
ATOM 1735 N N . PRO A 1 221 ? -30.325 -8.173 62.150 1.00 56.22 221 PRO A N 1
ATOM 1736 C CA . PRO A 1 221 ? -30.042 -8.438 63.550 1.00 56.22 221 PRO A CA 1
ATOM 1737 C C . PRO A 1 221 ? -31.147 -9.371 64.051 1.00 56.22 221 PRO A C 1
ATOM 1739 O O . PRO A 1 221 ? -32.320 -9.015 63.998 1.00 56.22 221 PRO A O 1
ATOM 1742 N N . LYS A 1 222 ? -30.769 -10.592 64.457 1.00 49.97 222 LYS A N 1
ATOM 1743 C CA . LYS A 1 222 ? -31.677 -11.536 65.115 1.00 49.97 222 LYS A CA 1
ATOM 1744 C C . LYS A 1 222 ? -32.412 -10.777 66.214 1.00 49.97 222 LYS A C 1
ATOM 1746 O O . LYS A 1 222 ? -31.759 -10.128 67.031 1.00 49.97 222 LYS A O 1
ATOM 1751 N N . ASP A 1 223 ? -33.736 -10.838 66.175 1.00 46.84 223 ASP A N 1
ATOM 1752 C CA . ASP A 1 223 ? -34.642 -10.118 67.056 1.00 46.84 223 ASP A CA 1
ATOM 1753 C C . ASP A 1 223 ? -34.151 -10.088 68.508 1.00 46.84 223 ASP A C 1
ATOM 1755 O O . ASP A 1 223 ? -34.039 -11.112 69.186 1.00 46.84 223 ASP A O 1
ATOM 1759 N N . LEU A 1 224 ? -33.893 -8.878 69.007 1.00 54.75 224 LEU A N 1
ATOM 1760 C CA . LEU A 1 224 ? -33.862 -8.593 70.434 1.00 54.75 224 LEU A CA 1
ATOM 1761 C C . LEU A 1 224 ? -35.318 -8.650 70.928 1.00 54.75 224 LEU A C 1
ATOM 1763 O O . LEU A 1 224 ? -35.992 -7.625 70.999 1.00 54.75 224 LEU A O 1
ATOM 1767 N N . GLY A 1 225 ? -35.835 -9.856 71.175 1.00 49.56 225 GLY A N 1
ATOM 1768 C CA . GLY A 1 225 ? -37.280 -10.044 71.315 1.00 49.56 225 GLY A CA 1
ATOM 1769 C C . GLY A 1 225 ? -37.742 -11.336 71.984 1.00 49.56 225 GLY A C 1
ATOM 1770 O O . GLY A 1 225 ? -38.734 -11.903 71.549 1.00 49.56 225 GLY A O 1
ATOM 1771 N N . THR A 1 226 ? -37.094 -11.775 73.064 1.00 45.75 226 THR A N 1
ATOM 1772 C CA . THR A 1 226 ? -37.715 -12.716 74.018 1.00 45.75 226 THR A CA 1
ATOM 1773 C C . THR A 1 226 ? -37.322 -12.348 75.446 1.00 45.75 226 THR A C 1
ATOM 1775 O O . THR A 1 226 ? -36.495 -12.986 76.089 1.00 45.75 226 THR A O 1
ATOM 1778 N N . LEU A 1 227 ? -37.934 -11.277 75.963 1.00 48.97 227 LEU A N 1
ATOM 1779 C CA . LEU A 1 227 ? -38.107 -11.114 77.404 1.00 48.97 227 LEU A CA 1
ATOM 1780 C C . LEU A 1 227 ? -39.199 -12.109 77.828 1.00 48.97 227 LEU A C 1
ATOM 1782 O O . LEU A 1 227 ? -40.380 -11.761 77.900 1.00 48.97 227 LEU A O 1
ATOM 1786 N N . GLU A 1 228 ? -38.823 -13.374 78.026 1.00 41.38 228 GLU A N 1
ATOM 1787 C CA . GLU A 1 228 ? -39.708 -14.332 78.679 1.00 41.38 228 GLU A CA 1
ATOM 1788 C C . GLU A 1 228 ? -39.992 -13.837 80.099 1.00 41.38 228 GLU A C 1
ATOM 1790 O O . GLU A 1 228 ? -39.101 -13.640 80.926 1.00 41.38 228 GLU A O 1
ATOM 1795 N N . ARG A 1 229 ? -41.279 -13.590 80.349 1.00 48.03 229 ARG A N 1
ATOM 1796 C CA . ARG A 1 229 ? -41.852 -13.351 81.669 1.00 48.03 229 ARG A CA 1
ATOM 1797 C C . ARG A 1 229 ? -41.469 -14.514 82.583 1.00 48.03 229 ARG A C 1
ATOM 1799 O O . ARG A 1 229 ? -42.072 -15.579 82.496 1.00 48.03 229 ARG A O 1
ATOM 1806 N N . LEU A 1 230 ? -40.524 -14.291 83.492 1.00 48.19 230 LEU A N 1
ATOM 1807 C CA . LEU A 1 230 ? -40.393 -15.116 84.689 1.00 48.19 230 LEU A CA 1
ATOM 1808 C C . LEU A 1 230 ? -41.703 -14.989 85.485 1.00 48.19 230 LEU A C 1
ATOM 1810 O O . LEU A 1 230 ? -42.071 -13.869 85.858 1.00 48.19 230 LEU A O 1
ATOM 1814 N N . PRO A 1 231 ? -42.444 -16.083 85.730 1.00 46.81 231 PRO A N 1
ATOM 1815 C CA . PRO A 1 231 ? -43.582 -16.027 86.625 1.00 46.81 231 PRO A CA 1
ATOM 1816 C C . PRO A 1 231 ? -43.071 -15.749 88.042 1.00 46.81 231 PRO A C 1
ATOM 1818 O O . PRO A 1 231 ? -42.140 -16.391 88.530 1.00 46.81 231 PRO A O 1
ATOM 1821 N N . LEU A 1 232 ? -43.692 -14.768 88.696 1.00 54.62 232 LEU A N 1
ATOM 1822 C CA . LEU A 1 232 ? -43.604 -14.554 90.136 1.00 54.62 232 LEU A CA 1
ATOM 1823 C C . LEU A 1 232 ? -44.108 -15.816 90.849 1.00 54.62 232 LEU A C 1
ATOM 1825 O O . LEU A 1 232 ? -45.306 -15.961 91.079 1.00 54.62 232 LEU A O 1
ATOM 1829 N N . CYS A 1 233 ? -43.202 -16.718 91.217 1.00 45.09 233 CYS A N 1
ATOM 1830 C CA . CYS A 1 233 ? -43.475 -17.707 92.251 1.00 45.09 233 CYS A CA 1
ATOM 1831 C C . CYS A 1 233 ? -43.106 -17.098 93.606 1.00 45.09 233 CYS A C 1
ATOM 1833 O O . CYS A 1 233 ? -41.968 -17.174 94.060 1.00 45.09 233 CYS A O 1
ATOM 1835 N N . PHE A 1 234 ? -44.107 -16.486 94.240 1.00 46.19 234 PHE A N 1
ATOM 1836 C CA . PHE A 1 234 ? -44.237 -16.509 95.694 1.00 46.19 234 PHE A CA 1
ATOM 1837 C C . PHE A 1 234 ? -44.302 -17.970 96.146 1.00 46.19 234 PHE A C 1
ATOM 1839 O O . PHE A 1 234 ? -45.173 -18.674 95.653 1.00 46.19 234 PHE A O 1
ATOM 1846 N N . TYR A 1 235 ? -43.452 -18.394 97.083 1.00 41.94 235 TYR A N 1
ATOM 1847 C CA . TYR A 1 235 ? -43.809 -19.340 98.147 1.00 41.94 235 TYR A CA 1
ATOM 1848 C C . TYR A 1 235 ? -42.742 -19.309 99.259 1.00 41.94 235 TYR A C 1
ATOM 1850 O O . TYR A 1 235 ? -41.606 -19.701 99.022 1.00 41.94 235 TYR A O 1
ATOM 1858 N N . LEU A 1 236 ? -43.201 -18.823 100.426 1.00 42.25 236 LEU A N 1
ATOM 1859 C CA . LEU A 1 236 ? -42.825 -19.106 101.827 1.00 42.25 236 LEU A CA 1
ATOM 1860 C C . LEU A 1 236 ? -41.351 -19.029 102.258 1.00 42.25 236 LEU A C 1
ATOM 1862 O O . LEU A 1 236 ? -40.583 -19.974 101.985 1.00 42.25 236 LEU A O 1
#

Organism: Kryptolebias marmoratus (NCBI:txid37003)

Radius of gyration: 58.88 Å; chains: 1; bounding box: 88×46×212 Å

InterPro domains:
  IPR001007 VWFC domain [PS50184] (114-172)
  IPR042979 von Willebrand factor C domain-containing protein 2-like [PTHR46252] (36-223)
  IPR057856 VWC2L, C-terminal domain [PF23331] (176-218)
  IPR059152 VWC2L-like, N-terminal domain [PF23333] (51-90)

Secondary structure (DSSP, 8-state):
----SSSSSGGGSTTTSTTTSSSSSS--SS------------------SSSEEE-TT--EEETT-EE-SSTTPPPEEEETTEEEE----PPPPPTTEEEEEEETTEEEEEEE--EEEETTEEEETT-EEESSSSEEEEE-TTS-EEEEEPPPPPPSSSS-B--TT-SS-B-TT-SEEEETTEEEETT--EEEETTEEEE----SSSS---SB-EEEE-PPPP--------------

Sequence (236 aa):
LSTTLSLTVFINLDLVLISLHLWSGLWSARVAAEYSTLSEPDYEFSDYRGKWCMDDHGFVINIGEVYYPSRMGCPCTCTVNGPVCVRPKC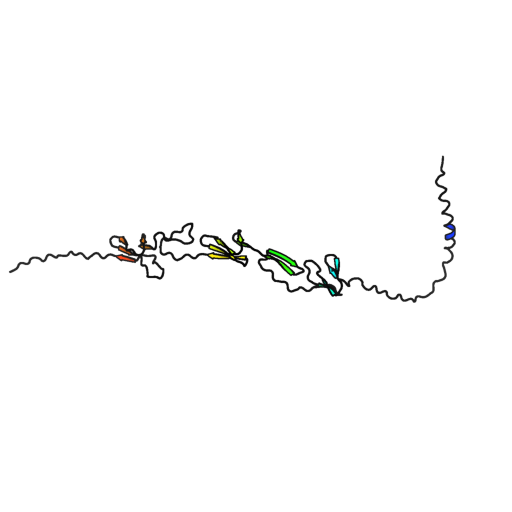PRIHPRCTRIRYKACCPVCEALTTVCVYGGKTYMLLEEFRVSRCERCRCEANGEVYCRISDCPATHCVNPVYEPDHCCPICRTGPNCFAGSRVIPAGKHVNIDDRTVCYCTYWDGTWHTHPQATCEERSQPKDLGTLERLPLCFYL

Foldseek 3Di:
DDDDDPPPPVPPPPVVVVVVVVVPPPPPDDDDDDDDDDPDPPPPPPCPPAQWEAAPVRDTHHAQDWDQNDQQAATWGQHSVGTHGDDDDADDDQPQQPDWDHRHNHIDRPDGDQWAADPNDTHGAQDWDAPAQQKIWGQHPSNDIDIDGHDEDDAQDPDWDDDRNHPYTDDPQHHWADAPPDIDHAPDWDDPDPFKIWHWDDDPDDDDTDNYTDIDGDDDPDDPDDPDDDDPDDDD

pLDDT: mean 78.24, std 18.41, range [37.44, 96.38]